Protein AF-A0A0B8P5P2-F1 (afdb_monomer_lite)

Structure (mmCIF, N/CA/C/O backbone):
data_AF-A0A0B8P5P2-F1
#
_entry.id   AF-A0A0B8P5P2-F1
#
loop_
_atom_site.group_PDB
_atom_site.id
_atom_site.type_symbol
_atom_site.label_atom_id
_atom_site.label_alt_id
_atom_site.label_comp_id
_atom_site.label_asym_id
_atom_site.label_entity_id
_atom_site.label_seq_id
_atom_site.pdbx_PDB_ins_code
_atom_site.Cartn_x
_atom_site.Cartn_y
_atom_site.Cartn_z
_atom_site.occupancy
_atom_site.B_iso_or_equiv
_atom_site.auth_seq_id
_atom_site.auth_comp_id
_atom_site.auth_asym_id
_atom_site.auth_atom_id
_atom_site.pdbx_PDB_model_num
ATOM 1 N N . MET A 1 1 ? 12.680 -12.509 -14.363 1.00 80.88 1 MET A N 1
ATOM 2 C CA . MET A 1 1 ? 11.488 -12.909 -15.146 1.00 80.88 1 MET A CA 1
ATOM 3 C C . MET A 1 1 ? 10.800 -11.757 -15.884 1.00 80.88 1 MET A C 1
ATOM 5 O O . MET A 1 1 ? 10.829 -11.770 -17.105 1.00 80.88 1 MET A O 1
ATOM 9 N N . ILE A 1 2 ? 10.179 -10.762 -15.220 1.00 89.50 2 ILE A N 1
ATOM 10 C CA . ILE A 1 2 ? 9.483 -9.662 -15.944 1.00 89.50 2 ILE A CA 1
ATOM 11 C C . ILE A 1 2 ? 10.464 -8.851 -16.796 1.00 89.50 2 ILE A C 1
ATOM 13 O O . ILE A 1 2 ? 10.203 -8.629 -17.974 1.00 89.50 2 ILE A O 1
ATOM 17 N N . ALA A 1 3 ? 11.602 -8.466 -16.208 1.00 89.75 3 ALA A N 1
ATOM 18 C CA . ALA A 1 3 ? 12.642 -7.710 -16.894 1.00 89.75 3 ALA A CA 1
ATOM 19 C C . ALA A 1 3 ? 13.126 -8.418 -18.175 1.00 89.75 3 ALA A C 1
ATOM 21 O O . ALA A 1 3 ? 13.095 -7.843 -19.256 1.00 89.75 3 ALA A O 1
ATOM 22 N N . GLU A 1 4 ? 13.446 -9.709 -18.065 1.00 91.62 4 GLU A N 1
ATOM 23 C CA . GLU A 1 4 ? 13.839 -10.565 -19.195 1.00 91.62 4 GLU A CA 1
ATOM 24 C C . GLU A 1 4 ? 12.731 -10.686 -20.247 1.00 91.62 4 GLU A C 1
ATOM 26 O O . GLU A 1 4 ? 13.005 -10.590 -21.437 1.00 91.62 4 GLU A O 1
ATOM 31 N N . THR A 1 5 ? 11.472 -10.858 -19.826 1.00 93.12 5 THR A N 1
ATOM 32 C CA . THR A 1 5 ? 10.322 -10.986 -20.742 1.00 93.12 5 THR A CA 1
ATOM 33 C C . THR A 1 5 ? 10.150 -9.725 -21.582 1.00 93.12 5 THR A C 1
ATOM 35 O O . THR A 1 5 ? 9.985 -9.777 -22.796 1.00 93.12 5 THR A O 1
ATOM 38 N N . PHE A 1 6 ? 10.193 -8.568 -20.936 1.00 94.19 6 PHE A N 1
ATOM 39 C CA . PHE A 1 6 ? 10.131 -7.275 -21.604 1.00 94.19 6 PHE A CA 1
ATOM 40 C C . PHE A 1 6 ? 11.362 -7.039 -22.488 1.00 94.19 6 PHE A C 1
ATOM 42 O O . PHE A 1 6 ? 11.186 -6.587 -23.613 1.00 94.19 6 PHE A O 1
ATOM 49 N N . GLY A 1 7 ? 12.567 -7.414 -22.046 1.00 92.56 7 GLY A N 1
ATOM 50 C CA . GLY A 1 7 ? 13.777 -7.381 -22.871 1.00 92.56 7 GLY A CA 1
ATOM 51 C C . GLY A 1 7 ? 13.637 -8.199 -24.158 1.00 92.56 7 GLY A C 1
ATOM 52 O O . GLY A 1 7 ? 13.868 -7.684 -25.249 1.00 92.56 7 GLY A O 1
ATOM 53 N N . GLN A 1 8 ? 13.141 -9.437 -24.055 1.00 94.50 8 GLN A N 1
ATOM 54 C CA . GLN A 1 8 ? 12.838 -10.293 -25.209 1.00 94.50 8 GLN A CA 1
ATOM 55 C C . GLN A 1 8 ? 11.806 -9.659 -26.147 1.00 94.50 8 GLN A C 1
ATOM 57 O O . GLN A 1 8 ? 11.991 -9.676 -27.364 1.00 94.50 8 GLN A O 1
ATOM 62 N N . ILE A 1 9 ? 10.735 -9.073 -25.596 1.00 95.19 9 ILE A N 1
ATOM 63 C CA . ILE A 1 9 ? 9.733 -8.364 -26.398 1.00 95.19 9 ILE A CA 1
ATOM 64 C C . ILE A 1 9 ? 10.392 -7.201 -27.139 1.00 95.19 9 ILE A C 1
ATOM 66 O O . ILE A 1 9 ? 10.258 -7.139 -28.356 1.00 95.19 9 ILE A O 1
ATOM 70 N N . ILE A 1 10 ? 11.129 -6.332 -26.441 1.00 93.44 10 ILE A N 1
ATOM 71 C CA . ILE A 1 10 ? 11.794 -5.146 -27.006 1.00 93.44 10 ILE A CA 1
ATOM 72 C C . ILE A 1 10 ? 12.735 -5.539 -28.151 1.00 93.44 10 ILE A C 1
ATOM 74 O O . ILE A 1 10 ? 12.655 -4.954 -29.230 1.00 93.44 10 ILE A O 1
ATOM 78 N N . GLN A 1 11 ? 13.555 -6.572 -27.949 1.00 93.00 11 GLN A N 1
ATOM 79 C CA . GLN A 1 11 ? 14.480 -7.098 -28.958 1.00 93.00 11 GLN A CA 1
ATOM 80 C C . GLN A 1 11 ? 13.769 -7.696 -30.184 1.00 93.00 11 GLN A C 1
ATOM 82 O O . GLN A 1 11 ? 14.335 -7.730 -31.273 1.00 93.00 11 GLN A O 1
ATOM 87 N N . SER A 1 12 ? 12.521 -8.150 -30.030 1.00 95.50 12 SER A N 1
ATOM 88 C CA . SER A 1 12 ? 11.715 -8.698 -31.130 1.00 95.50 12 SER A CA 1
ATOM 89 C C . SER A 1 12 ? 10.932 -7.649 -31.930 1.00 95.50 12 SER A C 1
ATOM 91 O O . SER A 1 12 ? 10.360 -7.986 -32.968 1.00 95.50 12 SER A O 1
ATOM 93 N N . LEU A 1 13 ? 10.870 -6.394 -31.463 1.00 94.31 13 LEU A N 1
ATOM 94 C CA . LEU A 1 13 ? 10.083 -5.349 -32.119 1.00 94.31 13 LEU A CA 1
ATOM 95 C C . LEU A 1 13 ? 10.719 -4.914 -33.441 1.00 94.31 13 LEU A C 1
ATOM 97 O O . LEU A 1 13 ? 11.908 -4.606 -33.506 1.00 94.31 13 LEU A O 1
ATOM 101 N N . SER A 1 14 ? 9.898 -4.779 -34.482 1.00 95.38 14 SER A N 1
ATOM 102 C CA . SER A 1 14 ? 10.310 -4.118 -35.719 1.00 95.38 14 SER A CA 1
ATOM 103 C C . SER A 1 14 ? 10.508 -2.611 -35.508 1.00 95.38 14 SER A C 1
ATOM 105 O O . SER A 1 14 ? 9.917 -2.008 -34.608 1.00 95.38 14 SER A O 1
ATOM 107 N N . ASN A 1 15 ? 11.266 -1.967 -36.400 1.00 94.31 15 ASN A N 1
ATOM 108 C CA . ASN A 1 15 ? 11.430 -0.507 -36.393 1.00 94.31 15 ASN A CA 1
ATOM 109 C C . ASN A 1 15 ? 10.078 0.232 -36.428 1.00 94.31 15 ASN A C 1
ATOM 111 O O . ASN A 1 15 ? 9.904 1.248 -35.759 1.00 94.31 15 ASN A O 1
ATOM 115 N N . GLU A 1 16 ? 9.102 -0.293 -37.175 1.00 93.56 16 GLU A N 1
ATOM 116 C CA . GLU A 1 16 ? 7.753 0.276 -37.245 1.00 93.56 16 GLU A CA 1
ATOM 117 C C . GLU A 1 16 ? 7.024 0.176 -35.897 1.00 93.56 16 GLU A C 1
ATOM 119 O O . GLU A 1 16 ? 6.413 1.149 -35.446 1.00 93.56 16 GLU A O 1
ATOM 124 N N . GLN A 1 17 ? 7.131 -0.968 -35.214 1.00 92.69 17 GLN A N 1
ATOM 125 C CA . GLN A 1 17 ? 6.533 -1.166 -33.893 1.00 92.69 17 GLN A CA 1
ATOM 126 C C . GLN A 1 17 ? 7.176 -0.257 -32.840 1.00 92.69 17 GLN A C 1
ATOM 128 O O . GLN A 1 17 ? 6.460 0.354 -32.047 1.00 92.69 17 GLN A O 1
ATOM 133 N N . GLN A 1 18 ? 8.503 -0.102 -32.857 1.00 92.44 18 GLN A N 1
ATOM 134 C CA . GLN A 1 18 ? 9.212 0.816 -31.958 1.00 92.44 18 GLN A CA 1
ATOM 135 C C . GLN A 1 18 ? 8.763 2.272 -32.174 1.00 92.44 18 GLN A C 1
ATOM 137 O O . GLN A 1 18 ? 8.397 2.962 -31.221 1.00 92.44 18 GLN A O 1
ATOM 142 N N . GLN A 1 19 ? 8.687 2.724 -33.431 1.00 92.00 19 GLN A N 1
ATOM 143 C CA . GLN A 1 19 ? 8.170 4.056 -33.772 1.00 92.00 19 GLN A CA 1
ATOM 144 C C . GLN A 1 19 ? 6.704 4.239 -33.363 1.00 92.00 19 GLN A C 1
ATOM 146 O O . GLN A 1 19 ? 6.286 5.335 -32.987 1.00 92.00 19 GLN A O 1
ATOM 151 N N . GLN A 1 20 ? 5.889 3.186 -33.437 1.00 91.38 20 GLN A N 1
ATOM 152 C CA . GLN A 1 20 ? 4.507 3.237 -32.973 1.00 91.38 20 GLN A CA 1
ATOM 153 C C . GLN A 1 20 ? 4.422 3.402 -31.450 1.00 91.38 20 GLN A C 1
ATOM 155 O O . GLN A 1 20 ? 3.643 4.234 -30.988 1.00 91.38 20 GLN A O 1
ATOM 160 N N . LEU A 1 21 ? 5.224 2.669 -30.673 1.00 92.44 21 LEU A N 1
ATOM 161 C CA . LEU A 1 21 ? 5.277 2.826 -29.215 1.00 92.44 21 LEU A CA 1
ATOM 162 C C . LEU A 1 21 ? 5.721 4.240 -28.815 1.00 92.44 21 LEU A C 1
ATOM 164 O O . LEU A 1 21 ? 5.091 4.850 -27.950 1.00 92.44 21 LEU A O 1
ATOM 168 N N . MET A 1 22 ? 6.726 4.802 -29.495 1.00 91.81 22 MET A N 1
ATOM 169 C CA . MET A 1 22 ? 7.153 6.192 -29.282 1.00 91.81 22 MET A CA 1
ATOM 170 C C . MET A 1 22 ? 6.025 7.193 -29.557 1.00 91.81 22 MET A C 1
ATOM 172 O O . MET A 1 22 ? 5.735 8.033 -28.707 1.00 91.81 22 MET A O 1
ATOM 176 N N . ARG A 1 23 ? 5.300 7.049 -30.677 1.00 91.50 23 ARG A N 1
ATOM 177 C CA . ARG A 1 23 ? 4.132 7.899 -30.984 1.00 91.50 23 ARG A CA 1
ATOM 178 C C . ARG A 1 23 ? 3.033 7.795 -29.926 1.00 91.50 23 ARG A C 1
ATOM 180 O O . ARG A 1 23 ? 2.409 8.799 -29.587 1.00 91.50 23 ARG A O 1
ATOM 187 N N . ILE A 1 24 ? 2.789 6.591 -29.400 1.00 92.00 24 ILE A N 1
ATOM 188 C CA . ILE A 1 24 ? 1.827 6.384 -28.309 1.00 92.00 24 ILE A CA 1
ATOM 189 C C . ILE A 1 24 ? 2.278 7.163 -27.066 1.00 92.00 24 ILE A C 1
ATOM 191 O O . ILE A 1 24 ? 1.480 7.904 -26.489 1.00 92.00 24 ILE A O 1
ATOM 195 N N . ARG A 1 25 ? 3.555 7.041 -26.675 1.00 90.88 25 ARG A N 1
ATOM 196 C CA . ARG A 1 25 ? 4.134 7.780 -25.543 1.00 90.88 25 ARG A CA 1
ATOM 197 C C . ARG A 1 25 ? 3.972 9.291 -25.722 1.00 90.88 25 ARG A C 1
ATOM 199 O O . ARG A 1 25 ? 3.429 9.943 -24.833 1.00 90.88 25 ARG A O 1
ATOM 206 N N . GLU A 1 26 ? 4.413 9.838 -26.850 1.00 91.62 26 GLU A N 1
ATOM 207 C CA . GLU A 1 26 ? 4.368 11.278 -27.142 1.00 91.62 26 GLU A CA 1
ATOM 208 C C . GLU A 1 26 ? 2.940 11.822 -27.083 1.00 91.62 26 GLU A C 1
ATOM 210 O O . GLU A 1 26 ? 2.674 12.797 -26.383 1.00 91.62 26 GLU A O 1
ATOM 215 N N . ALA A 1 27 ? 1.985 11.132 -27.710 1.00 91.38 27 ALA A N 1
ATOM 216 C CA . ALA A 1 27 ? 0.584 11.526 -27.645 1.00 91.38 27 ALA A CA 1
ATOM 217 C C . ALA A 1 27 ? 0.051 11.542 -26.202 1.00 91.38 27 ALA A C 1
ATOM 219 O O . ALA A 1 27 ? -0.716 12.436 -25.842 1.00 91.38 27 ALA A O 1
ATOM 220 N N . HIS A 1 28 ? 0.449 10.594 -25.347 1.00 89.94 28 HIS A N 1
ATOM 221 C CA . HIS A 1 28 ? 0.078 10.621 -23.930 1.00 89.94 28 HIS A CA 1
ATOM 222 C C . HIS A 1 28 ? 0.732 11.778 -23.162 1.00 89.94 28 HIS A C 1
ATOM 224 O O . HIS A 1 28 ? 0.043 12.416 -22.364 1.00 89.94 28 HIS A O 1
ATOM 230 N N . LEU A 1 29 ? 2.008 12.085 -23.419 1.00 87.44 29 LEU A N 1
ATOM 231 C CA . LEU A 1 29 ? 2.705 13.224 -22.806 1.00 87.44 29 LEU A CA 1
ATOM 232 C C . LEU A 1 29 ? 2.089 14.572 -23.215 1.00 87.44 29 LEU A C 1
ATOM 234 O O . LEU A 1 29 ? 2.022 15.489 -22.401 1.00 87.44 29 LEU A O 1
ATOM 238 N N . GLU A 1 30 ? 1.564 14.671 -24.436 1.00 91.88 30 GLU A N 1
ATOM 239 C CA . GLU A 1 30 ? 0.851 15.850 -24.946 1.00 91.88 30 GLU A CA 1
ATOM 240 C C . GLU A 1 30 ? -0.635 15.911 -24.541 1.00 91.88 30 GLU A C 1
ATOM 242 O O . GLU A 1 30 ? -1.358 16.819 -24.955 1.00 91.88 30 GLU A O 1
ATOM 247 N N . GLY A 1 31 ? -1.137 14.934 -23.777 1.00 88.75 31 GLY A N 1
ATOM 248 C CA . GLY A 1 31 ? -2.554 14.855 -23.401 1.00 88.75 31 GLY A CA 1
ATOM 249 C C . GLY A 1 31 ? -3.502 14.462 -24.545 1.00 88.75 31 GLY A C 1
ATOM 250 O O . GLY A 1 31 ? -4.719 14.508 -24.382 1.00 88.75 31 GLY A O 1
ATOM 251 N N . LYS A 1 32 ? -2.968 14.033 -25.692 1.00 89.06 32 LYS A N 1
ATOM 252 C CA . LYS A 1 32 ? -3.713 13.580 -26.880 1.00 89.06 32 LYS A CA 1
ATOM 253 C C . LYS A 1 32 ? -3.901 12.064 -26.945 1.00 89.06 32 LYS A C 1
ATOM 255 O O . LYS A 1 32 ? -4.509 11.569 -27.885 1.00 89.06 32 LYS A O 1
ATOM 260 N N . GLY A 1 33 ? -3.430 11.307 -25.955 1.00 82.62 33 GLY A N 1
ATOM 261 C CA . GLY A 1 33 ? -3.473 9.840 -25.978 1.00 82.62 33 GLY A CA 1
ATOM 262 C C . GLY A 1 33 ? -4.874 9.235 -26.158 1.00 82.62 33 GLY A C 1
ATOM 263 O O . GLY A 1 33 ? -5.010 8.170 -26.744 1.00 82.62 33 GLY A O 1
ATOM 264 N N . GLN A 1 34 ? -5.936 9.933 -25.737 1.00 80.38 34 GLN A N 1
ATOM 265 C CA . GLN A 1 34 ? -7.326 9.497 -25.961 1.00 80.38 34 GLN A CA 1
ATOM 266 C C . GLN A 1 34 ? -7.760 9.536 -27.437 1.00 80.38 34 GLN A C 1
ATOM 268 O O . GLN A 1 34 ? -8.769 8.936 -27.793 1.00 80.38 34 GLN A O 1
ATOM 273 N N . GLN A 1 35 ? -7.017 10.248 -28.287 1.00 82.38 35 GLN A N 1
ATOM 274 C CA . GLN A 1 35 ? -7.271 10.378 -29.723 1.00 82.38 35 GLN A CA 1
ATOM 275 C C . GLN A 1 35 ? -6.589 9.264 -30.532 1.00 82.38 35 GLN A C 1
ATOM 277 O O . G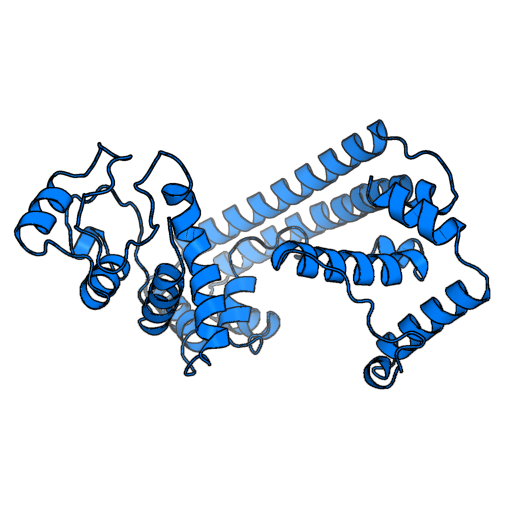LN A 1 35 ? -6.801 9.165 -31.740 1.00 82.38 35 GLN A O 1
ATOM 282 N N . LEU A 1 36 ? -5.766 8.429 -29.886 1.00 82.50 36 LEU A N 1
ATOM 283 C CA . LEU A 1 36 ? -5.102 7.306 -30.535 1.00 82.50 36 LEU A CA 1
ATOM 284 C C . LEU A 1 36 ? -6.127 6.229 -30.901 1.00 82.50 36 LEU A C 1
ATOM 286 O O . LEU A 1 36 ? -6.855 5.719 -30.047 1.00 82.50 36 LEU A O 1
ATOM 290 N N . SER A 1 37 ? -6.153 5.843 -32.175 1.00 73.88 37 SER A N 1
ATOM 291 C CA . SER A 1 37 ? -6.909 4.682 -32.631 1.00 73.88 37 SER A CA 1
ATOM 292 C C . SER A 1 37 ? -6.125 3.392 -32.374 1.00 73.88 37 SER A C 1
ATOM 294 O O . SER A 1 37 ? -4.904 3.324 -32.531 1.00 73.88 37 SER A O 1
ATOM 296 N N . LEU A 1 38 ? -6.835 2.334 -31.975 1.00 70.94 38 LEU A N 1
ATOM 297 C CA . LEU A 1 38 ? -6.241 1.006 -31.832 1.00 70.94 38 LEU A CA 1
ATOM 298 C C . LEU A 1 38 ? -5.962 0.431 -33.223 1.00 70.94 38 LEU A C 1
ATOM 300 O O . LEU A 1 38 ? -6.899 0.067 -33.928 1.00 70.94 38 LEU A O 1
ATOM 304 N N . VAL A 1 39 ? -4.685 0.296 -33.588 1.00 67.56 39 VAL A N 1
ATOM 305 C CA . VAL A 1 39 ? -4.267 -0.212 -34.910 1.00 67.56 39 VAL A CA 1
ATOM 306 C C . VAL A 1 39 ? -4.830 -1.610 -35.202 1.00 67.56 39 VAL A C 1
ATOM 308 O O . VAL A 1 39 ? -5.262 -1.866 -36.319 1.00 67.56 39 VAL A O 1
ATOM 311 N N . ASN A 1 40 ? -4.916 -2.481 -34.188 1.00 68.62 40 ASN A N 1
ATOM 312 C CA . ASN A 1 40 ? -5.404 -3.864 -34.318 1.00 68.62 40 ASN A CA 1
ATOM 313 C C . ASN A 1 40 ? -6.625 -4.175 -33.424 1.00 68.62 40 ASN A C 1
ATOM 315 O O . ASN A 1 40 ? -6.918 -5.338 -33.142 1.00 68.62 40 ASN A O 1
ATOM 319 N N . GLY A 1 41 ? -7.333 -3.149 -32.939 1.00 73.12 41 GLY A N 1
ATOM 320 C CA . GLY A 1 41 ? -8.380 -3.322 -31.926 1.00 73.12 41 GLY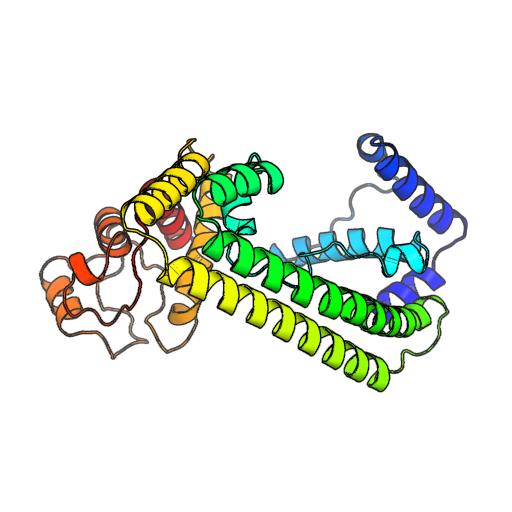 A CA 1
ATOM 321 C C . GLY A 1 41 ? -7.843 -3.845 -30.584 1.00 73.12 41 GLY A C 1
ATOM 322 O O . GLY A 1 41 ? -6.643 -3.806 -30.319 1.00 73.12 41 GLY A O 1
ATOM 323 N N . ASN A 1 42 ? -8.744 -4.305 -29.708 1.00 70.88 42 ASN A N 1
ATOM 324 C CA . ASN A 1 42 ? -8.383 -4.839 -28.392 1.00 70.88 42 ASN A CA 1
ATOM 325 C C . ASN A 1 42 ? -8.366 -6.381 -28.452 1.00 70.88 42 ASN A C 1
ATOM 327 O O . ASN A 1 42 ? -9.423 -6.976 -28.703 1.00 70.88 42 ASN A O 1
ATOM 331 N N . PRO A 1 43 ? -7.215 -7.053 -28.265 1.00 76.56 43 PRO A N 1
ATOM 332 C CA . PRO A 1 43 ? -7.139 -8.505 -28.382 1.00 76.56 43 PRO A CA 1
ATOM 333 C C . PRO A 1 43 ? -8.040 -9.184 -27.341 1.00 76.56 43 PRO A C 1
ATOM 335 O O . PRO A 1 43 ? -8.055 -8.828 -26.160 1.00 76.56 43 PRO A O 1
ATOM 338 N N . LYS A 1 44 ? -8.810 -10.192 -27.770 1.00 80.25 44 LYS A N 1
ATOM 339 C CA . LYS A 1 44 ? -9.675 -10.971 -26.872 1.00 80.25 44 LYS A CA 1
ATOM 340 C C . LYS A 1 44 ? -8.837 -11.978 -26.087 1.00 80.25 44 LYS A C 1
ATOM 342 O O . LYS A 1 44 ? -8.657 -13.110 -26.523 1.00 80.25 44 LYS A O 1
ATOM 347 N N . ILE A 1 45 ? -8.357 -11.574 -24.914 1.00 85.94 45 ILE A N 1
ATOM 348 C CA . ILE A 1 45 ? -7.590 -12.442 -24.011 1.00 85.94 45 ILE A CA 1
ATOM 349 C C . ILE A 1 45 ? -8.504 -12.933 -22.878 1.00 85.94 45 ILE A C 1
ATOM 351 O O . ILE A 1 45 ? -9.115 -12.142 -22.148 1.00 85.94 45 ILE A O 1
ATOM 355 N N . LYS A 1 46 ? -8.630 -14.259 -22.737 1.00 91.12 46 LYS A N 1
ATOM 356 C CA . LYS A 1 46 ? -9.415 -14.889 -21.668 1.00 91.12 46 LYS A CA 1
ATOM 357 C C . LYS A 1 46 ? -8.563 -14.979 -20.400 1.00 91.12 46 LYS A C 1
ATOM 359 O O . LYS A 1 46 ? -7.664 -15.802 -20.321 1.00 91.12 46 LYS A O 1
ATOM 364 N N . LEU A 1 47 ? -8.874 -14.132 -19.423 1.00 90.69 47 LEU A N 1
ATOM 365 C CA . LEU A 1 47 ? -8.174 -14.019 -18.140 1.00 90.69 47 LEU A CA 1
ATOM 366 C C . LEU A 1 47 ? -9.165 -13.782 -16.995 1.00 90.69 47 LEU A C 1
ATOM 368 O O . LEU A 1 47 ? -10.260 -13.246 -17.226 1.00 90.69 47 LEU A O 1
ATOM 372 N N . GLY A 1 48 ? -8.761 -14.141 -15.773 1.00 89.88 48 GLY A N 1
ATOM 373 C CA . GLY A 1 48 ? -9.468 -13.770 -14.550 1.00 89.88 48 GLY A CA 1
ATOM 374 C C . GLY A 1 48 ? -9.497 -12.251 -14.345 1.00 89.88 48 GLY A C 1
ATOM 375 O O . GLY A 1 48 ? -8.759 -11.500 -14.983 1.00 89.88 48 GLY A O 1
ATOM 376 N N . LYS A 1 49 ? -10.377 -11.760 -13.462 1.00 80.69 49 LYS A N 1
ATOM 377 C CA . LYS A 1 49 ? -10.526 -10.311 -13.214 1.00 80.69 49 LYS A CA 1
ATOM 378 C C . LYS A 1 49 ? -9.221 -9.672 -12.727 1.00 80.69 49 LYS A C 1
ATOM 380 O O . LYS A 1 49 ? -8.904 -8.569 -13.162 1.00 80.69 49 LYS A O 1
ATOM 385 N N . GLU A 1 50 ? -8.499 -10.337 -11.829 1.00 81.44 50 GLU A N 1
ATOM 386 C CA . GLU A 1 50 ? -7.253 -9.802 -11.266 1.00 81.44 50 GLU A CA 1
ATOM 387 C C . GLU A 1 50 ? -6.092 -9.916 -12.265 1.00 81.44 50 GLU A C 1
ATOM 389 O O . GLU A 1 50 ? -5.405 -8.924 -12.490 1.00 81.44 50 GLU A O 1
ATOM 394 N N . ASP A 1 51 ? -5.973 -11.033 -12.989 1.00 89.81 51 ASP A N 1
ATOM 395 C CA . ASP A 1 51 ? -4.970 -11.191 -14.054 1.00 89.81 51 ASP A CA 1
ATOM 396 C C . ASP A 1 51 ? -5.116 -10.127 -15.149 1.00 89.81 51 ASP A C 1
ATOM 398 O O . ASP A 1 51 ? -4.128 -9.610 -15.662 1.00 89.81 51 ASP A O 1
ATOM 402 N N . LYS A 1 52 ? -6.355 -9.744 -15.494 1.00 88.19 52 LYS A N 1
ATOM 403 C CA . LYS A 1 52 ? -6.600 -8.642 -16.437 1.00 88.19 52 LYS A CA 1
ATOM 404 C C . LYS A 1 52 ? -6.044 -7.315 -15.933 1.00 88.19 52 LYS A C 1
ATOM 406 O O . LYS A 1 52 ? -5.519 -6.551 -16.734 1.00 88.19 52 LYS A O 1
ATOM 411 N N . LYS A 1 53 ? -6.171 -7.018 -14.637 1.00 85.44 53 LYS A N 1
ATOM 412 C CA . LYS A 1 53 ? -5.616 -5.781 -14.069 1.00 85.44 53 LYS A CA 1
ATOM 413 C C . LYS A 1 53 ? -4.096 -5.801 -14.103 1.00 85.44 53 LYS A C 1
ATOM 415 O O . LYS A 1 53 ? -3.499 -4.788 -14.456 1.00 85.44 53 LYS A O 1
ATOM 420 N N . GLU A 1 54 ? -3.491 -6.941 -13.781 1.00 91.50 54 GLU A N 1
ATOM 421 C CA . GLU A 1 54 ? -2.038 -7.061 -13.842 1.00 91.50 54 GLU A CA 1
ATOM 422 C C . GLU A 1 54 ? -1.530 -6.977 -15.283 1.00 91.50 54 GLU A C 1
ATOM 424 O O . GLU A 1 54 ? -0.559 -6.278 -15.542 1.00 91.50 54 GLU A O 1
ATOM 429 N N . LEU A 1 55 ? -2.243 -7.553 -16.254 1.00 91.50 55 LEU A N 1
ATOM 430 C CA . LEU A 1 55 ? -1.919 -7.372 -17.668 1.00 91.50 55 LEU A CA 1
ATOM 431 C C . LEU A 1 55 ? -1.967 -5.894 -18.090 1.00 91.50 55 LEU A C 1
ATOM 433 O O . LEU A 1 55 ? -1.069 -5.440 -18.795 1.00 91.50 55 LEU A O 1
ATOM 437 N N . VAL A 1 56 ? -2.977 -5.130 -17.652 1.00 89.81 56 VAL A N 1
ATOM 438 C CA . VAL A 1 56 ? -3.038 -3.679 -17.915 1.00 89.81 56 VAL A CA 1
ATOM 439 C C . VAL A 1 56 ? -1.822 -2.965 -17.319 1.00 89.81 56 VAL A C 1
ATOM 441 O O . VAL A 1 56 ? -1.220 -2.122 -17.982 1.00 89.81 56 VAL A O 1
ATOM 444 N N . ASN A 1 57 ? -1.437 -3.319 -16.092 1.00 91.50 57 ASN A N 1
ATOM 445 C CA . ASN A 1 57 ? -0.269 -2.755 -15.420 1.00 91.50 57 ASN A CA 1
ATOM 446 C C . ASN A 1 57 ? 1.029 -3.071 -16.180 1.00 91.50 57 ASN A C 1
ATOM 448 O O . ASN A 1 57 ? 1.802 -2.168 -16.499 1.00 91.50 57 ASN A O 1
ATOM 452 N N . LEU A 1 58 ? 1.237 -4.338 -16.542 1.00 94.06 58 LEU A N 1
ATOM 453 C CA . LEU A 1 58 ? 2.403 -4.783 -17.299 1.00 94.06 58 LEU A CA 1
ATOM 454 C C . LEU A 1 58 ? 2.478 -4.118 -18.676 1.00 94.06 58 LEU A C 1
ATOM 456 O O . LEU A 1 58 ? 3.543 -3.639 -19.046 1.00 94.06 58 LEU A O 1
ATOM 460 N N . ALA A 1 59 ? 1.368 -4.012 -19.410 1.00 91.81 59 ALA A N 1
ATOM 461 C CA . ALA A 1 59 ? 1.347 -3.342 -20.710 1.00 91.81 59 ALA A CA 1
ATOM 462 C C . ALA A 1 59 ? 1.714 -1.850 -20.599 1.00 91.81 59 ALA A C 1
ATOM 464 O O . ALA A 1 59 ? 2.510 -1.345 -21.391 1.00 91.81 59 ALA A O 1
ATOM 465 N N . ALA A 1 60 ? 1.190 -1.153 -19.584 1.00 91.12 60 ALA A N 1
ATOM 466 C CA . ALA A 1 60 ? 1.535 0.244 -19.324 1.00 91.12 60 ALA A CA 1
ATOM 467 C C . ALA A 1 60 ? 3.015 0.417 -18.931 1.00 91.12 60 ALA A C 1
ATOM 469 O O . ALA A 1 60 ? 3.672 1.361 -19.374 1.00 91.12 60 ALA A O 1
ATOM 470 N N . 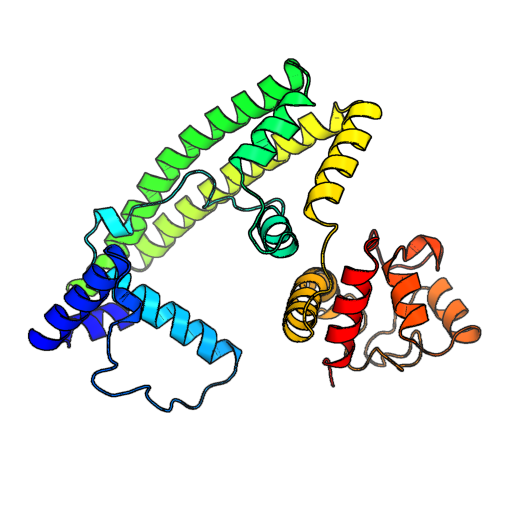ARG A 1 61 ? 3.561 -0.504 -18.125 1.00 91.75 61 ARG A N 1
ATOM 471 C CA . ARG A 1 61 ? 4.983 -0.513 -17.745 1.00 91.75 61 ARG A CA 1
ATOM 472 C C . ARG A 1 61 ? 5.893 -0.818 -18.929 1.00 91.75 61 ARG A C 1
ATOM 474 O O . ARG A 1 61 ? 6.905 -0.143 -19.075 1.00 91.75 61 ARG A O 1
ATOM 481 N N . LEU A 1 62 ? 5.519 -1.770 -19.784 1.00 93.12 62 LEU A N 1
ATOM 482 C CA . LEU A 1 62 ? 6.262 -2.103 -20.997 1.00 93.12 62 LEU A CA 1
ATOM 483 C C . LEU A 1 62 ? 6.379 -0.887 -21.915 1.00 93.12 62 LEU A C 1
ATOM 485 O O . LEU A 1 62 ? 7.476 -0.601 -22.383 1.00 93.12 62 LEU A O 1
ATOM 489 N N . LEU A 1 63 ? 5.288 -0.139 -22.134 1.00 91.81 63 LEU A N 1
ATOM 490 C CA . LEU A 1 63 ? 5.341 1.106 -22.904 1.00 91.81 63 LEU A CA 1
ATOM 491 C C . LEU A 1 63 ? 6.366 2.071 -22.298 1.00 91.81 63 LEU A C 1
ATOM 493 O O . LEU A 1 63 ? 7.271 2.507 -22.999 1.00 91.81 63 LEU A O 1
ATOM 497 N N . SER A 1 64 ? 6.255 2.375 -21.002 1.00 87.88 64 SER A N 1
ATOM 498 C CA . SER A 1 64 ? 7.166 3.309 -20.329 1.00 87.88 64 SER A CA 1
ATOM 499 C C . SER A 1 64 ? 8.627 2.870 -20.403 1.00 87.88 64 SER A C 1
ATOM 501 O O . SER A 1 64 ? 9.482 3.711 -20.666 1.00 87.88 64 SER A O 1
ATOM 503 N N . TRP A 1 65 ? 8.899 1.577 -20.203 1.00 88.62 65 TRP A N 1
ATOM 504 C CA . TRP A 1 65 ? 10.257 1.041 -20.138 1.00 88.62 65 TRP A CA 1
ATOM 505 C C . TRP A 1 65 ? 10.917 0.902 -21.513 1.00 88.62 65 TRP A C 1
ATOM 507 O O . TRP A 1 65 ? 12.099 1.190 -21.649 1.00 88.62 65 TRP A O 1
ATOM 517 N N . SER A 1 66 ? 10.147 0.527 -22.541 1.00 90.25 66 SER A N 1
ATOM 518 C CA . SER A 1 66 ? 10.633 0.383 -23.926 1.00 90.25 66 SER A CA 1
ATOM 519 C C . SER A 1 66 ? 10.826 1.707 -24.670 1.00 90.25 66 SER A C 1
ATOM 521 O O . SER A 1 66 ? 11.455 1.727 -25.723 1.00 90.25 66 SER A O 1
ATOM 523 N N . THR A 1 67 ? 10.259 2.804 -24.161 1.00 89.38 67 THR A N 1
ATOM 524 C CA . THR A 1 67 ? 10.274 4.128 -24.815 1.00 89.38 67 THR A CA 1
ATOM 525 C C . THR A 1 67 ? 10.940 5.217 -23.970 1.00 89.38 67 THR A C 1
ATOM 527 O O . THR A 1 67 ? 10.918 6.391 -24.342 1.00 89.38 67 THR A O 1
ATOM 530 N N . GLY A 1 68 ? 11.448 4.860 -22.790 1.00 81.62 68 GLY A N 1
ATOM 531 C CA . GLY A 1 68 ? 12.145 5.759 -21.873 1.00 81.62 68 GLY A CA 1
ATOM 532 C C . GLY A 1 68 ? 13.662 5.626 -21.982 1.00 81.62 68 GLY A C 1
ATOM 533 O O . GLY A 1 68 ? 14.170 4.693 -22.597 1.00 81.62 68 GLY A O 1
ATOM 534 N N . ASP A 1 69 ? 14.374 6.556 -21.354 1.00 81.25 69 ASP A N 1
ATOM 535 C CA . ASP A 1 69 ? 15.805 6.437 -21.090 1.00 81.25 69 ASP A CA 1
ATOM 536 C C . ASP A 1 69 ? 16.058 6.005 -19.633 1.00 81.25 69 ASP A C 1
ATOM 538 O O . ASP A 1 69 ? 15.138 5.879 -18.818 1.00 81.25 69 ASP A O 1
ATOM 542 N N . GLU A 1 70 ? 17.328 5.768 -19.309 1.00 76.88 70 GLU A N 1
ATOM 543 C CA . GLU A 1 70 ? 17.780 5.360 -17.973 1.00 76.88 70 GLU A CA 1
ATOM 544 C C . GLU A 1 70 ? 17.327 6.365 -16.898 1.00 76.88 70 GLU A C 1
ATOM 546 O O . GLU A 1 70 ? 16.777 5.981 -15.868 1.00 76.88 70 GLU A O 1
ATOM 551 N N . ALA A 1 71 ? 17.448 7.667 -17.181 1.00 77.12 71 ALA A N 1
ATOM 552 C CA . ALA A 1 71 ? 17.060 8.730 -16.256 1.00 77.12 71 ALA A CA 1
ATOM 553 C C . ALA A 1 71 ? 15.552 8.720 -15.949 1.00 77.12 71 ALA A C 1
ATOM 555 O O . ALA A 1 71 ? 15.138 8.976 -14.815 1.00 77.12 71 ALA A O 1
ATOM 556 N N . PHE A 1 72 ? 14.717 8.402 -16.938 1.00 79.00 72 PHE A N 1
ATOM 557 C CA . PHE A 1 72 ? 13.278 8.263 -16.753 1.00 79.00 72 PHE A CA 1
ATOM 558 C C . PHE A 1 72 ? 12.924 7.055 -15.879 1.00 79.00 72 PHE A C 1
ATOM 560 O O . PHE A 1 72 ? 12.004 7.136 -15.063 1.00 79.00 72 PHE A O 1
ATOM 567 N N . ASN A 1 73 ? 13.657 5.950 -16.024 1.00 77.00 73 ASN A N 1
ATOM 568 C CA . ASN A 1 73 ? 13.462 4.742 -15.221 1.00 77.00 73 ASN A CA 1
ATOM 569 C C . ASN A 1 73 ? 13.930 4.933 -13.768 1.00 77.00 73 ASN A C 1
ATOM 571 O O . ASN A 1 73 ? 13.319 4.385 -12.840 1.00 77.00 73 ASN A O 1
ATOM 575 N N . ASP A 1 74 ? 14.958 5.758 -13.564 1.00 81.56 74 ASP A N 1
ATOM 576 C CA . ASP A 1 74 ? 15.535 6.096 -12.259 1.00 81.56 74 ASP A CA 1
ATOM 577 C C . ASP A 1 74 ? 14.700 7.106 -11.461 1.00 81.56 74 ASP A C 1
ATOM 579 O O . ASP A 1 74 ? 14.799 7.156 -10.232 1.00 81.56 74 ASP A O 1
ATOM 583 N N . PHE A 1 75 ? 13.840 7.875 -12.134 1.00 83.94 75 PHE A N 1
ATOM 584 C CA . PHE A 1 75 ? 13.029 8.906 -11.500 1.00 83.94 75 PHE A CA 1
ATOM 585 C C . PHE A 1 75 ? 12.097 8.344 -10.417 1.00 83.94 75 PHE A C 1
ATOM 587 O O . PHE A 1 75 ? 11.273 7.459 -10.659 1.00 83.94 75 PHE A O 1
ATOM 594 N N . GLU A 1 76 ? 12.152 8.945 -9.229 1.00 89.19 76 GLU A N 1
ATOM 595 C CA . GLU A 1 76 ? 11.202 8.694 -8.151 1.00 89.19 76 GLU A CA 1
ATOM 596 C C . GLU A 1 76 ? 10.868 9.989 -7.397 1.00 89.19 76 GLU A C 1
ATOM 598 O O . GLU A 1 76 ? 11.635 10.952 -7.394 1.00 89.19 76 GLU A O 1
ATOM 603 N N . VAL A 1 77 ? 9.694 10.032 -6.760 1.00 87.38 77 VAL A N 1
ATOM 604 C CA . VAL A 1 77 ? 9.216 11.217 -6.029 1.00 87.38 77 VAL A CA 1
ATOM 605 C C . VAL A 1 77 ? 9.357 11.024 -4.523 1.00 87.38 77 VAL A C 1
ATOM 607 O O . VAL A 1 77 ? 8.976 9.986 -3.981 1.00 87.38 77 VAL A O 1
ATOM 610 N N . VAL A 1 78 ? 9.803 12.076 -3.831 1.00 85.50 78 VAL A N 1
ATOM 611 C CA . VAL A 1 78 ? 9.865 12.127 -2.364 1.00 85.50 78 VAL A CA 1
ATOM 612 C C . VAL A 1 78 ? 8.545 11.657 -1.740 1.00 85.50 78 VAL A C 1
ATOM 614 O O . VAL A 1 78 ? 7.451 12.095 -2.115 1.00 85.50 78 VAL A O 1
ATOM 617 N N . GLY A 1 79 ? 8.656 10.750 -0.769 1.00 78.31 79 GLY A N 1
ATOM 618 C CA . GLY A 1 79 ? 7.523 10.209 -0.022 1.00 78.31 79 GLY A CA 1
ATOM 619 C C . GLY A 1 79 ? 6.684 9.166 -0.768 1.00 78.31 79 GLY A C 1
ATOM 620 O O . GLY A 1 79 ? 5.657 8.752 -0.232 1.00 78.31 79 GLY A O 1
ATOM 621 N N . LYS A 1 80 ? 7.063 8.736 -1.983 1.00 82.38 80 LYS A N 1
ATOM 622 C CA . LYS A 1 80 ? 6.477 7.545 -2.627 1.00 82.38 80 LYS A CA 1
ATOM 623 C C . LYS A 1 80 ? 6.991 6.211 -2.063 1.00 82.38 80 LYS A C 1
ATOM 625 O O . LYS A 1 80 ? 6.129 5.380 -1.780 1.00 82.38 80 LYS A O 1
ATOM 630 N N . PRO A 1 81 ? 8.307 6.007 -1.852 1.00 80.12 81 PRO A N 1
ATOM 631 C CA . PRO A 1 81 ? 8.828 4.734 -1.337 1.00 80.12 81 PRO A CA 1
ATOM 632 C C . PRO A 1 81 ? 8.277 4.367 0.048 1.00 80.12 81 PRO A C 1
ATOM 634 O O . PRO A 1 81 ? 8.061 3.204 0.352 1.00 80.12 81 PRO A O 1
ATOM 637 N N . SER A 1 82 ? 7.940 5.374 0.862 1.00 77.50 82 SER A N 1
ATOM 638 C CA . SER A 1 82 ? 7.367 5.195 2.202 1.00 77.50 82 SER A CA 1
ATOM 639 C C . SER A 1 82 ? 5.912 5.667 2.287 1.00 77.50 82 SER A C 1
ATOM 641 O O . SER A 1 82 ? 5.538 6.400 3.202 1.00 77.50 82 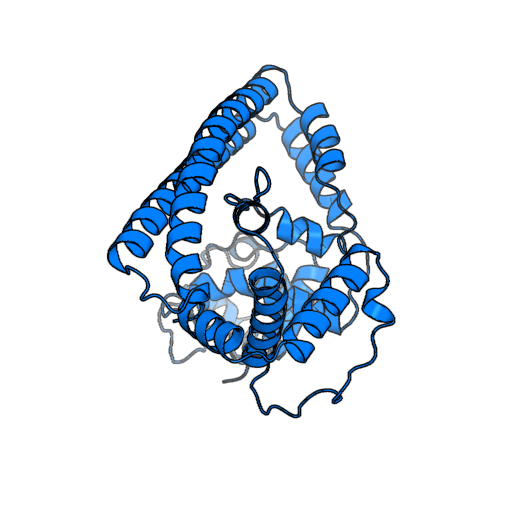SER A O 1
ATOM 643 N N . GLN A 1 83 ? 5.050 5.277 1.337 1.00 75.19 83 GLN A N 1
ATOM 644 C CA . GLN A 1 83 ? 3.600 5.552 1.408 1.00 75.19 83 GLN A CA 1
ATOM 645 C C . GLN A 1 83 ? 2.873 4.676 2.430 1.00 75.19 83 GLN A C 1
ATOM 647 O O . GLN A 1 83 ? 1.870 4.019 2.148 1.00 75.19 83 GLN A O 1
ATOM 652 N N . HIS A 1 84 ? 3.347 4.727 3.660 1.00 75.00 84 HIS A N 1
ATOM 653 C CA . HIS A 1 84 ? 2.685 4.147 4.807 1.00 75.00 84 HIS A CA 1
ATOM 654 C C . HIS A 1 84 ? 1.776 5.230 5.430 1.00 75.00 84 HIS A C 1
ATOM 656 O O . HIS A 1 84 ? 1.763 6.382 4.991 1.00 75.00 84 HIS A O 1
ATOM 662 N N . PHE A 1 85 ? 0.920 4.885 6.392 1.00 83.75 85 PHE A N 1
ATOM 663 C CA . PHE A 1 85 ? 0.067 5.855 7.119 1.00 83.75 85 PHE A CA 1
ATOM 664 C C . PHE A 1 85 ? -1.189 6.392 6.389 1.00 83.75 85 PHE A C 1
ATOM 666 O O . PHE A 1 85 ? -1.759 7.413 6.768 1.00 83.75 85 PHE A O 1
ATOM 673 N N . GLY A 1 86 ? -1.707 5.669 5.389 1.00 77.25 86 GLY A N 1
ATOM 674 C CA . GLY A 1 86 ? -3.135 5.736 5.022 1.00 77.25 86 GLY A CA 1
ATOM 675 C C . GLY A 1 86 ? -3.610 6.958 4.222 1.00 77.25 86 GLY A C 1
ATOM 676 O O . GLY A 1 86 ? -4.811 7.082 3.971 1.00 77.25 86 GLY A O 1
ATOM 677 N N . PHE A 1 87 ? -2.711 7.837 3.759 1.00 83.25 87 PHE A N 1
ATOM 678 C CA . PHE A 1 87 ? -3.098 8.977 2.912 1.00 83.25 87 PHE A CA 1
ATOM 679 C C . PHE A 1 87 ? -3.723 8.538 1.578 1.00 83.25 87 PHE A C 1
ATOM 681 O O . PHE A 1 87 ? -4.631 9.195 1.077 1.00 83.25 87 PHE A O 1
ATOM 688 N N . VAL A 1 88 ? -3.277 7.413 1.006 1.00 77.25 88 VAL A N 1
ATOM 689 C CA . VAL A 1 88 ? -3.877 6.849 -0.218 1.00 77.25 88 VAL A CA 1
ATOM 690 C C . VAL A 1 88 ? -5.352 6.525 0.016 1.00 77.25 88 VAL A C 1
ATOM 692 O O . VAL A 1 88 ? -6.204 6.953 -0.758 1.00 77.25 88 VAL A O 1
ATOM 695 N N . SER A 1 89 ? -5.674 5.867 1.130 1.00 74.06 89 SER A N 1
ATOM 696 C CA . SER A 1 89 ? -7.054 5.559 1.512 1.00 74.06 89 SER A CA 1
ATOM 697 C C . SER A 1 89 ? -7.892 6.817 1.744 1.00 74.06 89 SER A C 1
ATOM 699 O O . SER A 1 89 ? -9.061 6.844 1.368 1.00 74.06 89 SER A O 1
ATOM 701 N N . LEU A 1 90 ? -7.305 7.870 2.325 1.00 76.81 90 LEU A N 1
ATOM 702 C CA . LEU A 1 90 ? -7.964 9.171 2.495 1.00 76.81 90 LEU A CA 1
ATOM 703 C C . LEU A 1 90 ? -8.227 9.861 1.145 1.00 76.81 90 LEU A C 1
ATOM 705 O O . LEU A 1 90 ? -9.276 10.470 0.931 1.00 76.81 90 LEU A O 1
ATOM 709 N N . ARG A 1 91 ? -7.295 9.732 0.198 1.00 76.81 91 ARG A N 1
ATOM 710 C CA . ARG A 1 91 ? -7.456 10.249 -1.161 1.00 76.81 91 ARG A CA 1
ATOM 711 C C . ARG A 1 91 ? -8.536 9.517 -1.937 1.00 76.81 91 ARG A C 1
ATOM 713 O O . ARG A 1 91 ? -9.320 10.165 -2.614 1.00 76.81 91 ARG A O 1
ATOM 720 N N . LEU A 1 92 ? -8.623 8.201 -1.793 1.00 71.50 92 LEU A N 1
ATOM 721 C CA . LEU A 1 92 ? -9.707 7.417 -2.379 1.00 71.50 92 LEU A CA 1
ATOM 722 C C . LEU A 1 92 ? -11.064 7.791 -1.769 1.00 71.50 92 LEU A C 1
ATOM 724 O O . LEU A 1 92 ? -12.017 8.010 -2.509 1.00 71.50 92 LEU A O 1
ATOM 728 N N . ALA A 1 93 ? -11.134 7.940 -0.441 1.00 67.75 93 ALA A N 1
ATOM 729 C CA . ALA A 1 93 ? -12.365 8.316 0.261 1.00 67.75 93 ALA A CA 1
ATOM 730 C C . ALA A 1 93 ? -12.891 9.710 -0.129 1.00 67.75 93 ALA A C 1
ATOM 732 O O . ALA A 1 93 ? -14.092 9.931 -0.112 1.00 67.75 93 ALA A O 1
ATOM 733 N N . SER A 1 94 ? -12.006 10.626 -0.524 1.00 67.56 94 SER A N 1
ATOM 734 C CA . SER A 1 94 ? -12.359 11.974 -0.997 1.00 67.56 94 SER A CA 1
ATOM 735 C C . SER A 1 94 ? -12.567 12.059 -2.515 1.00 67.56 94 SER A C 1
ATOM 737 O O . SER A 1 94 ? -12.451 13.141 -3.090 1.00 67.56 94 SER A O 1
ATOM 739 N N . ASN A 1 95 ? -12.778 10.924 -3.193 1.00 69.62 95 ASN A N 1
ATOM 740 C CA . ASN A 1 95 ? -12.862 10.838 -4.654 1.00 69.62 95 ASN A CA 1
ATOM 741 C C . ASN A 1 95 ? -11.695 11.558 -5.367 1.00 69.62 95 ASN A C 1
ATOM 743 O O . ASN A 1 95 ? -11.864 12.290 -6.337 1.00 69.62 95 ASN A O 1
ATOM 747 N N . HIS A 1 96 ? -10.481 11.381 -4.843 1.00 72.06 96 HIS A N 1
ATOM 748 C CA . HIS A 1 96 ? -9.238 12.010 -5.299 1.00 72.06 96 HIS A CA 1
ATOM 749 C C . HIS A 1 96 ? -9.150 13.538 -5.146 1.00 72.06 96 HIS A C 1
ATOM 751 O O . HIS A 1 96 ? -8.129 14.110 -5.541 1.00 72.06 96 HIS A O 1
ATOM 757 N N . GLY A 1 97 ? -10.145 14.189 -4.532 1.00 73.06 97 GLY A N 1
ATOM 758 C CA . GLY A 1 97 ? -10.203 15.642 -4.353 1.00 73.06 97 GLY A CA 1
ATOM 759 C C . GLY A 1 97 ? -9.203 16.196 -3.335 1.00 73.06 97 GLY A C 1
ATOM 760 O O . GLY A 1 97 ? -8.788 17.352 -3.443 1.00 73.06 97 GLY A O 1
ATOM 761 N N . ILE A 1 98 ? -8.756 15.382 -2.372 1.00 81.81 98 ILE A N 1
ATOM 762 C CA . ILE A 1 98 ? -7.798 15.834 -1.357 1.00 81.81 98 ILE A CA 1
ATOM 763 C C . ILE A 1 98 ? -6.390 16.038 -1.937 1.00 81.81 98 ILE A C 1
ATOM 765 O O . ILE A 1 98 ? -5.821 15.179 -2.621 1.00 81.81 98 ILE A O 1
ATOM 769 N N . LYS A 1 99 ? -5.781 17.181 -1.605 1.00 86.25 99 LYS A N 1
ATOM 770 C CA . LYS A 1 99 ? -4.416 17.540 -2.014 1.00 86.25 99 LYS A CA 1
ATOM 771 C C . LYS A 1 99 ? -3.475 17.507 -0.814 1.00 86.25 99 LYS A C 1
ATOM 773 O O . LYS A 1 99 ? -3.739 18.161 0.192 1.00 86.25 99 LYS A O 1
ATOM 778 N N . ARG A 1 100 ? -2.326 16.825 -0.946 1.00 87.69 100 ARG A N 1
ATOM 779 C CA . ARG A 1 100 ? -1.293 16.737 0.114 1.00 87.69 100 ARG A CA 1
ATOM 780 C C . ARG A 1 100 ? -0.890 18.114 0.651 1.00 87.69 100 ARG A C 1
ATOM 782 O O . ARG A 1 100 ? -0.838 18.302 1.858 1.00 87.69 100 ARG A O 1
ATOM 789 N N . GLY A 1 101 ? -0.670 19.085 -0.240 1.00 88.94 101 GLY A N 1
ATOM 790 C CA . GLY A 1 101 ? -0.278 20.443 0.150 1.00 88.94 101 GLY A CA 1
ATOM 791 C C . GLY A 1 101 ? -1.349 21.202 0.938 1.00 88.94 101 GLY A C 1
ATOM 792 O O . GLY A 1 101 ? -1.008 21.998 1.804 1.00 88.94 101 GLY A O 1
ATOM 793 N N . GLN A 1 102 ? -2.636 20.945 0.683 1.00 90.19 102 GLN A N 1
ATOM 794 C CA . GLN A 1 102 ? -3.719 21.552 1.460 1.00 90.19 102 GLN A CA 1
ATOM 795 C C . GLN A 1 102 ? -3.770 20.961 2.871 1.00 90.19 102 GLN A C 1
ATOM 797 O O . GLN A 1 102 ? -3.721 21.710 3.841 1.00 90.19 102 GLN A O 1
ATOM 802 N N . VAL A 1 103 ? -3.772 19.629 2.970 1.00 90.62 103 VAL A N 1
ATOM 803 C CA . VAL A 1 103 ? -3.769 18.920 4.259 1.00 90.62 103 VAL A CA 1
ATOM 804 C C . VAL A 1 103 ? -2.551 19.304 5.091 1.00 90.62 103 VAL A C 1
ATOM 806 O O . VAL A 1 103 ? -2.674 19.533 6.286 1.00 90.62 103 VAL A O 1
ATOM 809 N N . SER A 1 104 ? -1.379 19.431 4.460 1.00 93.12 104 SER A N 1
ATOM 810 C CA . SER A 1 104 ? -0.158 19.875 5.134 1.00 93.12 104 SER A CA 1
ATOM 811 C C . SER A 1 104 ? -0.332 21.255 5.770 1.00 93.12 104 SER A C 1
ATOM 813 O O . SER A 1 104 ? -0.014 21.408 6.943 1.00 93.12 104 SER A O 1
ATOM 815 N N . LYS A 1 105 ? -0.893 22.240 5.055 1.00 95.31 105 LYS A N 1
ATOM 816 C CA . LYS A 1 105 ? -1.134 23.581 5.617 1.00 95.31 105 LYS A CA 1
ATOM 817 C C . LYS A 1 105 ? -2.081 23.543 6.817 1.00 95.31 105 LYS A C 1
ATOM 819 O O . LYS A 1 105 ? -1.790 24.165 7.832 1.00 95.31 105 LYS A O 1
ATOM 824 N N . GLU A 1 106 ? -3.181 22.802 6.708 1.00 94.69 106 GLU A N 1
ATOM 825 C CA . GLU A 1 106 ? -4.168 22.670 7.786 1.00 94.69 106 GLU A CA 1
ATOM 826 C C . GLU A 1 106 ? -3.557 21.979 9.014 1.00 94.69 106 GLU A C 1
ATOM 828 O O . GLU A 1 106 ? -3.639 22.517 10.114 1.00 94.69 106 GLU A O 1
ATOM 833 N N . VAL A 1 107 ? -2.863 20.850 8.834 1.00 95.19 107 VAL A N 1
ATOM 834 C CA . VAL A 1 107 ? -2.197 20.134 9.935 1.00 95.19 107 VAL A CA 1
ATOM 835 C C . VAL A 1 107 ? -1.121 21.002 10.587 1.00 95.19 107 VAL A C 1
ATOM 837 O O . VAL A 1 107 ? -1.133 21.161 11.801 1.00 95.19 107 VAL A O 1
ATOM 840 N N . MET A 1 108 ? -0.228 21.624 9.810 1.00 96.88 108 MET A N 1
ATOM 841 C CA . MET A 1 108 ? 0.859 22.450 10.359 1.00 96.88 108 MET A CA 1
ATOM 842 C C . MET A 1 108 ? 0.348 23.673 11.131 1.00 96.88 108 MET A C 1
ATOM 844 O O . MET A 1 108 ? 1.029 24.133 12.046 1.00 96.88 108 MET A O 1
ATOM 848 N N . SER A 1 109 ? -0.845 24.178 10.790 1.00 97.00 109 SER A N 1
ATOM 849 C CA . SER A 1 109 ? -1.490 25.277 11.520 1.00 97.00 109 SER A CA 1
ATOM 850 C C . SER A 1 109 ? -2.041 24.868 12.892 1.00 97.00 109 SER A C 1
ATOM 852 O O . SER A 1 109 ? -2.197 25.725 13.755 1.00 97.00 109 SER A O 1
ATOM 854 N N . LEU A 1 110 ? -2.312 23.572 13.102 1.00 97.06 110 LEU A N 1
ATOM 855 C CA . LEU A 1 110 ? -2.812 23.028 14.369 1.00 97.06 110 LEU A CA 1
ATOM 856 C C . LEU A 1 110 ? -1.691 22.664 15.349 1.00 97.06 110 LEU A C 1
ATOM 858 O O . LEU A 1 110 ? -1.945 22.548 16.545 1.00 97.06 110 LEU A O 1
ATOM 862 N N . LEU A 1 111 ? -0.470 22.449 14.856 1.00 97.81 111 LEU A N 1
ATOM 863 C CA . LEU A 1 111 ? 0.674 22.047 15.674 1.00 97.81 111 LEU A CA 1
ATOM 864 C C . LEU A 1 111 ? 1.339 23.255 16.344 1.00 97.81 111 LEU A C 1
ATOM 866 O O . LEU A 1 111 ? 1.313 24.363 15.812 1.00 97.81 111 LEU A O 1
ATOM 870 N N . ASN A 1 112 ? 1.973 23.044 17.496 1.00 98.12 112 ASN A N 1
ATOM 871 C CA . ASN A 1 112 ? 2.840 24.035 18.135 1.00 98.12 112 ASN A CA 1
ATOM 872 C C . ASN A 1 112 ? 4.266 23.995 17.540 1.00 98.12 112 ASN A C 1
ATOM 874 O O . ASN A 1 112 ? 4.550 23.216 16.629 1.00 98.12 112 ASN A O 1
ATOM 878 N N . GLU A 1 113 ? 5.164 24.862 18.017 1.00 98.00 113 GLU A N 1
ATOM 879 C CA . GLU A 1 113 ? 6.521 24.952 17.460 1.00 98.00 113 GLU A CA 1
ATOM 880 C C . GLU A 1 113 ? 7.332 23.668 17.654 1.00 98.00 113 GLU A C 1
ATOM 882 O O . GLU A 1 113 ? 7.938 23.187 16.703 1.00 98.00 113 GLU A O 1
ATOM 887 N N . GLU A 1 114 ? 7.290 23.067 18.840 1.00 97.81 114 GLU A N 1
ATOM 888 C CA . GLU A 1 114 ? 8.030 21.840 19.145 1.00 97.81 114 GLU A CA 1
ATOM 889 C C . GLU A 1 114 ? 7.572 20.667 18.264 1.00 97.81 114 GLU A C 1
ATOM 891 O O . GLU A 1 114 ? 8.388 20.022 17.606 1.00 97.81 114 GLU A O 1
ATOM 896 N N . GLN A 1 115 ? 6.257 20.468 18.142 1.00 98.25 115 GLN A N 1
ATOM 897 C CA . GLN A 1 115 ? 5.655 19.452 17.273 1.00 98.25 115 GLN A CA 1
ATOM 898 C C . GLN A 1 115 ? 6.029 19.659 15.797 1.00 98.25 115 GLN A C 1
ATOM 900 O O . GLN A 1 115 ? 6.314 18.698 15.078 1.00 98.25 115 GLN A O 1
ATOM 905 N N . ARG A 1 116 ? 6.050 20.915 15.319 1.00 98.38 116 ARG A N 1
ATOM 906 C CA . ARG A 1 116 ? 6.516 21.231 13.959 1.00 98.38 116 ARG A CA 1
ATOM 907 C C . ARG A 1 116 ? 7.990 20.888 13.784 1.00 98.38 116 ARG A C 1
ATOM 909 O O . ARG A 1 116 ? 8.347 20.318 12.753 1.00 98.38 116 ARG A O 1
ATOM 916 N N . GLN A 1 117 ? 8.833 21.195 14.770 1.00 97.81 117 GLN A N 1
ATOM 917 C CA . GLN A 1 117 ? 10.256 20.866 14.714 1.00 97.81 117 GLN A CA 1
ATOM 918 C C . GLN A 1 117 ? 10.492 19.353 14.654 1.00 97.81 117 GLN A C 1
ATOM 920 O O . GLN A 1 117 ? 11.324 18.914 13.861 1.00 97.81 117 GLN A O 1
ATOM 925 N N . THR A 1 118 ? 9.711 18.538 15.373 1.00 97.69 118 THR A N 1
ATOM 926 C CA . THR A 1 118 ? 9.757 17.069 15.245 1.00 97.69 118 THR A CA 1
ATOM 927 C C . THR A 1 118 ? 9.554 16.615 13.795 1.00 97.69 118 THR A C 1
ATOM 929 O O . THR A 1 118 ? 10.324 15.801 13.280 1.00 97.69 118 THR A O 1
ATOM 932 N N . LEU A 1 119 ? 8.558 17.173 13.097 1.00 96.12 119 LEU A N 1
ATOM 933 C CA . LEU A 1 119 ? 8.300 16.844 11.690 1.00 96.12 119 LEU A CA 1
ATOM 934 C C . LEU A 1 119 ? 9.398 17.361 10.753 1.00 96.12 119 LEU A C 1
ATOM 936 O O . LEU A 1 119 ? 9.766 16.666 9.808 1.00 96.12 119 LEU A O 1
ATOM 940 N N . VAL A 1 120 ? 9.946 18.553 11.010 1.00 96.12 120 VAL A N 1
ATOM 941 C CA . VAL A 1 120 ? 11.055 19.121 10.223 1.00 96.12 120 VAL A CA 1
ATOM 942 C C . VAL A 1 120 ? 12.308 18.255 10.332 1.00 96.12 120 VAL A C 1
ATOM 944 O O . VAL A 1 120 ? 12.958 17.993 9.319 1.00 96.12 120 VAL A O 1
ATOM 947 N N . LEU A 1 121 ? 12.647 17.790 11.535 1.00 95.38 121 LEU A N 1
ATOM 948 C CA . LEU A 1 121 ? 13.788 16.900 11.751 1.00 95.38 121 LEU A CA 1
ATOM 949 C C . LEU A 1 121 ? 13.589 15.561 11.037 1.00 95.38 121 LEU A C 1
ATOM 951 O O . LEU A 1 121 ? 14.484 15.119 10.320 1.00 95.38 121 LEU A O 1
ATOM 955 N N . SER A 1 122 ? 12.397 14.969 11.146 1.00 94.81 122 SER A N 1
ATOM 956 C CA . SER A 1 122 ? 12.055 13.742 10.418 1.00 94.81 122 SER A CA 1
ATOM 957 C C . SER A 1 122 ? 12.163 13.923 8.901 1.00 94.81 122 SER A C 1
ATOM 959 O O . SER A 1 122 ? 12.752 13.080 8.228 1.00 94.81 122 SER A O 1
ATOM 961 N N . ALA A 1 123 ? 11.686 15.050 8.358 1.00 93.75 123 ALA A N 1
ATOM 962 C CA . ALA A 1 123 ? 11.789 15.361 6.932 1.00 93.75 123 ALA A CA 1
ATOM 963 C C . ALA A 1 123 ? 13.247 15.489 6.458 1.00 93.75 123 ALA A C 1
ATOM 965 O O . ALA A 1 123 ? 13.581 15.009 5.377 1.00 93.75 123 ALA A O 1
ATOM 966 N N . LYS A 1 124 ? 14.123 16.097 7.269 1.00 94.12 124 LYS A N 1
ATOM 967 C CA . LYS A 1 124 ? 15.564 16.190 6.980 1.00 94.12 124 LYS A CA 1
ATOM 968 C C . LYS A 1 124 ? 16.275 14.837 7.068 1.00 94.12 124 LYS A C 1
ATOM 970 O O . LYS A 1 124 ? 17.148 14.577 6.253 1.00 94.12 124 LYS A O 1
ATOM 975 N N . SER A 1 125 ? 15.910 13.980 8.022 1.00 92.50 125 SER A N 1
ATOM 976 C CA . SER A 1 125 ? 16.438 12.606 8.082 1.00 92.50 125 SER A CA 1
ATOM 977 C C . SER A 1 125 ? 16.026 11.825 6.831 1.00 92.50 125 SER A C 1
ATOM 979 O O . SER A 1 125 ? 16.854 11.288 6.100 1.00 92.50 125 SER A O 1
ATOM 981 N N . ASN A 1 126 ? 14.733 11.886 6.505 1.00 93.50 126 ASN A N 1
ATOM 982 C CA . ASN A 1 126 ? 14.157 11.169 5.375 1.00 93.50 126 ASN A CA 1
ATOM 983 C C . ASN A 1 126 ? 14.720 11.610 4.023 1.00 93.50 126 ASN A C 1
ATOM 985 O O . ASN A 1 126 ? 14.822 10.772 3.136 1.00 93.50 126 ASN A O 1
ATOM 989 N N . ILE A 1 127 ? 15.067 12.891 3.826 1.00 93.62 127 ILE A N 1
ATOM 990 C CA . ILE A 1 127 ? 15.635 13.317 2.538 1.00 93.62 127 ILE A CA 1
ATOM 991 C C . ILE A 1 127 ? 17.031 12.727 2.313 1.00 93.62 127 ILE A C 1
ATOM 993 O O . ILE A 1 127 ? 17.340 12.339 1.193 1.00 93.62 127 ILE A O 1
ATOM 997 N N . ALA A 1 128 ? 17.833 12.579 3.372 1.00 93.00 128 ALA A N 1
ATOM 998 C CA . ALA A 1 128 ? 19.147 11.952 3.270 1.00 93.00 128 ALA A CA 1
ATOM 999 C C . ALA A 1 128 ? 19.029 10.462 2.905 1.00 93.00 128 ALA A C 1
ATOM 1001 O O . ALA A 1 128 ? 19.670 10.006 1.960 1.00 93.00 128 ALA A O 1
ATOM 1002 N N . ASP A 1 129 ? 18.147 9.723 3.589 1.00 94.50 129 ASP A N 1
ATOM 1003 C CA . ASP A 1 129 ? 17.872 8.322 3.246 1.00 94.50 129 ASP A CA 1
ATOM 1004 C C . ASP A 1 129 ? 17.249 8.184 1.843 1.00 94.50 129 ASP A C 1
ATOM 1006 O O . ASP A 1 129 ? 17.517 7.209 1.140 1.00 94.50 129 ASP A O 1
ATOM 1010 N N . PHE A 1 130 ? 16.437 9.153 1.405 1.00 95.31 130 PHE A N 1
ATOM 1011 C CA . PHE A 1 130 ? 15.850 9.164 0.065 1.00 95.31 130 PHE A CA 1
ATOM 1012 C C . PHE A 1 130 ? 16.911 9.341 -1.030 1.00 95.31 130 PHE A C 1
ATOM 1014 O O . PHE A 1 130 ? 16.843 8.666 -2.057 1.00 95.31 130 PHE A O 1
ATOM 1021 N N . ASP A 1 131 ? 17.915 10.190 -0.813 1.00 94.56 131 ASP A N 1
ATOM 1022 C CA . ASP A 1 131 ? 19.026 10.351 -1.756 1.00 94.56 131 ASP A CA 1
ATOM 1023 C C . ASP A 1 131 ? 19.837 9.053 -1.893 1.00 94.56 131 ASP A C 1
ATOM 1025 O O . ASP A 1 131 ? 20.234 8.670 -2.997 1.00 94.56 131 ASP A O 1
ATOM 1029 N N . ASP A 1 132 ? 20.056 8.333 -0.792 1.00 94.88 132 ASP A N 1
ATOM 1030 C CA . ASP A 1 132 ? 20.703 7.020 -0.828 1.00 9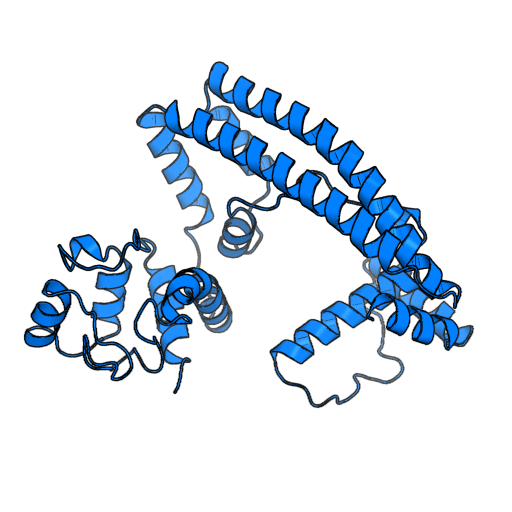4.88 132 ASP A CA 1
ATOM 1031 C C . ASP A 1 132 ? 19.807 5.953 -1.467 1.00 94.88 132 ASP A C 1
ATOM 1033 O O . ASP A 1 132 ? 20.292 5.115 -2.234 1.00 94.88 132 ASP A O 1
ATOM 1037 N N . PHE A 1 133 ? 18.495 6.023 -1.236 1.00 95.69 133 PHE A N 1
ATOM 1038 C CA . PHE A 1 133 ? 17.513 5.164 -1.892 1.00 95.69 133 PHE A CA 1
ATOM 1039 C C . PHE A 1 133 ? 17.571 5.334 -3.409 1.00 95.69 133 PHE A C 1
ATOM 1041 O O . PHE A 1 133 ? 17.613 4.334 -4.124 1.00 95.69 133 PHE A O 1
ATOM 1048 N N . LEU A 1 134 ? 17.635 6.572 -3.911 1.00 94.44 134 LEU A N 1
ATOM 1049 C CA . LEU A 1 134 ? 17.737 6.843 -5.345 1.00 94.44 134 LEU A CA 1
ATOM 1050 C C . LEU A 1 134 ? 18.994 6.211 -5.949 1.00 94.44 134 LEU A C 1
ATOM 1052 O O . LEU A 1 134 ? 18.910 5.606 -7.015 1.00 94.44 134 LEU A O 1
ATOM 1056 N N . LYS A 1 135 ? 20.138 6.277 -5.256 1.00 93.88 135 LYS A N 1
ATOM 1057 C CA . LYS A 1 135 ? 21.387 5.646 -5.718 1.00 93.88 135 LYS A CA 1
ATOM 1058 C C . LYS A 1 135 ? 21.258 4.124 -5.800 1.00 93.88 135 LYS A C 1
ATOM 1060 O O . LYS A 1 135 ? 21.613 3.536 -6.818 1.00 93.88 135 LYS A O 1
ATOM 1065 N N . GLN A 1 136 ? 20.742 3.482 -4.748 1.00 95.38 136 GLN A N 1
ATOM 1066 C CA . GLN A 1 136 ? 20.572 2.021 -4.716 1.00 95.38 136 GLN A CA 1
ATOM 1067 C C . GLN A 1 136 ? 19.541 1.548 -5.742 1.00 95.38 136 GLN A C 1
ATOM 1069 O O . GLN A 1 136 ? 19.761 0.565 -6.450 1.00 95.38 136 GLN A O 1
ATOM 1074 N N . ARG A 1 137 ? 18.439 2.291 -5.876 1.00 94.56 137 ARG A N 1
ATOM 1075 C CA . ARG A 1 137 ? 17.406 2.027 -6.874 1.00 94.56 137 ARG A CA 1
ATOM 1076 C C . ARG A 1 137 ? 17.952 2.181 -8.287 1.00 94.56 137 ARG A C 1
ATOM 1078 O O . ARG A 1 137 ? 17.653 1.329 -9.112 1.00 94.56 137 ARG A O 1
ATOM 1085 N N . ALA A 1 138 ? 18.770 3.197 -8.559 1.00 93.19 138 ALA A N 1
ATOM 1086 C CA . ALA A 1 138 ? 19.411 3.348 -9.860 1.00 93.19 138 ALA A CA 1
ATOM 1087 C C . ALA A 1 138 ? 20.266 2.116 -10.183 1.00 93.19 138 ALA A C 1
ATOM 1089 O O . ALA A 1 138 ? 20.068 1.491 -11.215 1.00 93.19 138 ALA A O 1
ATOM 1090 N N . MET A 1 139 ? 21.135 1.660 -9.274 1.00 94.06 139 MET A N 1
ATOM 1091 C CA . MET A 1 139 ? 21.941 0.447 -9.512 1.00 94.06 139 MET A CA 1
ATOM 1092 C C . MET A 1 139 ? 21.088 -0.809 -9.763 1.00 94.06 139 MET A C 1
ATOM 1094 O O . MET A 1 139 ? 21.396 -1.603 -10.658 1.00 94.06 139 MET A O 1
ATOM 1098 N N . LEU A 1 140 ? 19.980 -0.959 -9.029 1.00 94.50 140 LEU A N 1
ATOM 1099 C CA . LEU A 1 140 ? 18.992 -2.007 -9.282 1.00 94.50 140 LEU A CA 1
ATOM 1100 C C . LEU A 1 140 ? 18.402 -1.895 -10.696 1.00 94.50 140 LEU A C 1
ATOM 1102 O O . LEU A 1 140 ? 18.391 -2.883 -11.427 1.00 94.50 140 LEU A O 1
ATOM 1106 N N . MET A 1 141 ? 17.941 -0.708 -11.094 1.00 92.50 141 MET A N 1
ATOM 1107 C CA . MET A 1 141 ? 17.353 -0.475 -12.416 1.00 92.50 141 MET A CA 1
ATOM 1108 C C . MET A 1 141 ? 18.359 -0.731 -13.538 1.00 92.50 141 MET A C 1
ATOM 1110 O O . MET A 1 141 ? 18.035 -1.443 -14.482 1.00 92.50 141 MET A O 1
ATOM 1114 N N . ARG A 1 142 ? 19.607 -0.269 -13.393 1.00 91.19 142 ARG A N 1
ATOM 1115 C CA . ARG A 1 142 ? 20.689 -0.508 -14.363 1.00 91.19 142 ARG A CA 1
ATOM 1116 C C . ARG A 1 142 ? 20.953 -1.998 -14.573 1.00 91.19 142 ARG A C 1
ATOM 1118 O O . ARG A 1 142 ? 21.155 -2.410 -15.709 1.00 91.19 142 ARG A O 1
ATOM 1125 N N . SER A 1 143 ? 20.893 -2.793 -13.501 1.00 92.50 143 SER A N 1
ATOM 1126 C CA . SER A 1 143 ? 21.031 -4.256 -13.578 1.00 92.50 143 SER A CA 1
ATOM 1127 C C . SER A 1 143 ? 19.866 -4.897 -14.344 1.00 92.50 143 SER A C 1
ATOM 1129 O O . SER A 1 143 ? 20.047 -5.866 -15.070 1.00 92.50 143 SER A O 1
ATOM 1131 N N . LEU A 1 144 ? 18.650 -4.358 -14.214 1.00 92.69 144 LEU A N 1
ATOM 1132 C CA . LEU A 1 144 ? 17.482 -4.850 -14.952 1.00 92.69 144 LEU A CA 1
ATOM 1133 C C . LEU A 1 144 ? 17.485 -4.404 -16.422 1.00 92.69 144 LEU A C 1
ATOM 1135 O O . LEU A 1 144 ? 17.008 -5.147 -17.280 1.00 92.69 144 LEU A O 1
ATOM 1139 N N . ASP A 1 145 ? 18.024 -3.220 -16.716 1.00 90.62 145 ASP A N 1
ATOM 1140 C CA . ASP A 1 145 ? 18.121 -2.658 -18.068 1.00 90.62 145 ASP A CA 1
ATOM 1141 C C . ASP A 1 145 ? 19.066 -3.456 -18.984 1.00 90.62 145 ASP A C 1
ATOM 1143 O O . ASP A 1 145 ? 18.933 -3.379 -20.205 1.00 90.62 145 ASP A O 1
ATOM 1147 N N . GLU A 1 146 ? 19.968 -4.278 -18.432 1.00 90.38 146 GLU A N 1
ATOM 1148 C CA . GLU A 1 146 ? 20.770 -5.255 -19.194 1.00 90.38 146 GLU A CA 1
ATOM 1149 C C . GLU A 1 146 ? 19.874 -6.147 -20.075 1.00 90.38 146 GLU A C 1
ATOM 1151 O O . GLU A 1 146 ? 20.181 -6.402 -21.243 1.00 90.38 146 GLU A O 1
ATOM 1156 N N . ALA A 1 147 ? 18.676 -6.501 -19.593 1.00 89.19 147 ALA A N 1
ATOM 1157 C CA . ALA A 1 147 ? 17.708 -7.271 -20.371 1.00 89.19 147 ALA A CA 1
ATOM 1158 C C . ALA A 1 147 ? 17.261 -6.562 -21.654 1.00 89.19 147 ALA A C 1
ATOM 1160 O O . ALA A 1 147 ? 17.004 -7.221 -22.664 1.00 89.19 147 ALA A O 1
ATOM 1161 N N . GLN A 1 148 ? 17.181 -5.226 -21.651 1.00 87.69 148 GLN A N 1
ATOM 1162 C CA . GLN A 1 148 ? 16.835 -4.478 -22.859 1.00 87.69 148 GLN A CA 1
ATOM 1163 C C . GLN A 1 148 ? 17.903 -4.604 -23.939 1.00 87.69 148 GLN A C 1
ATOM 1165 O O . GLN A 1 148 ? 17.581 -4.469 -25.114 1.00 87.69 148 GLN A O 1
ATOM 1170 N N . LYS A 1 149 ? 19.155 -4.873 -23.558 1.00 88.12 149 LYS A N 1
ATOM 1171 C CA . LYS A 1 149 ? 20.292 -5.063 -24.467 1.00 88.12 149 LYS A CA 1
ATOM 1172 C C . LYS A 1 149 ? 20.425 -6.514 -24.943 1.00 88.12 149 LYS A C 1
ATOM 1174 O O . LYS A 1 149 ? 21.339 -6.824 -25.699 1.00 88.12 149 LYS A O 1
ATOM 1179 N N . GLY A 1 150 ? 19.520 -7.398 -24.512 1.00 87.56 150 GLY A N 1
ATOM 1180 C CA . GLY A 1 150 ? 19.609 -8.839 -24.753 1.00 87.56 150 GLY A CA 1
ATOM 1181 C C . GLY A 1 150 ? 20.654 -9.541 -23.880 1.00 87.56 150 GLY A C 1
ATOM 1182 O O . GLY A 1 150 ? 20.996 -10.691 -24.152 1.00 87.56 150 GLY A O 1
ATOM 1183 N N . GLU A 1 151 ? 21.164 -8.864 -22.851 1.00 91.38 151 GLU A N 1
ATOM 1184 C CA . GLU A 1 151 ? 22.142 -9.413 -21.914 1.00 91.38 151 GLU A CA 1
ATOM 1185 C C . GLU A 1 151 ? 21.438 -10.203 -20.797 1.00 91.38 151 GLU A C 1
ATOM 1187 O O . GLU A 1 151 ? 20.256 -10.001 -20.499 1.00 91.38 151 GLU A O 1
ATOM 1192 N N . LEU A 1 152 ? 22.165 -11.147 -20.191 1.00 91.06 152 LEU A N 1
ATOM 1193 C CA . LEU A 1 152 ? 21.678 -11.891 -19.029 1.00 91.06 152 LEU A CA 1
ATOM 1194 C C . LEU A 1 152 ? 21.723 -10.994 -17.794 1.00 91.06 152 LEU A C 1
ATOM 1196 O O . LEU A 1 152 ? 22.766 -10.424 -17.498 1.00 91.06 152 LEU A O 1
ATOM 1200 N N . ILE A 1 153 ? 20.619 -10.939 -17.050 1.00 94.44 153 ILE A N 1
ATOM 1201 C CA . ILE A 1 153 ? 20.548 -10.189 -15.795 1.00 94.44 153 ILE A CA 1
ATOM 1202 C C . ILE A 1 153 ? 21.339 -10.924 -14.711 1.00 94.44 153 ILE A C 1
ATOM 1204 O O . ILE A 1 153 ? 21.059 -12.087 -14.405 1.00 94.44 153 ILE A O 1
ATOM 1208 N N . ASP A 1 154 ? 22.253 -10.215 -14.055 1.00 94.38 154 ASP A N 1
ATOM 1209 C CA . ASP A 1 154 ? 22.910 -10.697 -12.841 1.00 94.38 154 ASP A CA 1
ATOM 1210 C C . ASP A 1 154 ? 21.925 -10.719 -11.656 1.00 94.38 154 ASP A C 1
ATOM 1212 O O . ASP A 1 154 ? 21.632 -9.705 -11.011 1.00 94.38 154 ASP A O 1
ATOM 1216 N N . SER A 1 155 ? 21.389 -11.905 -11.360 1.00 93.50 155 SER A N 1
ATOM 1217 C CA . SER A 1 155 ? 20.413 -12.076 -10.284 1.00 93.50 155 SER A CA 1
ATOM 1218 C C . SER A 1 155 ? 20.976 -11.768 -8.894 1.00 93.50 155 SER A C 1
ATOM 1220 O O . SER A 1 155 ? 20.208 -11.378 -8.014 1.00 93.50 155 SER A O 1
ATOM 1222 N N . GLU A 1 156 ? 22.286 -11.929 -8.675 1.00 95.62 156 GLU A N 1
ATOM 1223 C CA . GLU A 1 156 ? 22.895 -11.665 -7.369 1.00 95.62 156 GLU A CA 1
ATOM 1224 C C . GLU A 1 156 ? 22.900 -10.162 -7.085 1.00 95.62 156 GLU A C 1
ATOM 1226 O O . GLU A 1 156 ? 22.435 -9.744 -6.021 1.00 95.62 156 GLU A O 1
ATOM 1231 N N . LYS A 1 157 ? 23.287 -9.345 -8.074 1.00 95.44 157 LYS A N 1
ATOM 1232 C CA . LYS A 1 157 ? 23.223 -7.876 -7.984 1.00 95.44 157 LYS A CA 1
ATOM 1233 C C . LYS A 1 157 ? 21.805 -7.357 -7.799 1.00 95.44 157 LYS A C 1
ATOM 1235 O O . LYS A 1 157 ? 21.570 -6.478 -6.973 1.00 95.44 157 LYS A O 1
ATOM 1240 N N . VAL A 1 158 ? 20.836 -7.914 -8.529 1.00 95.44 158 VAL A N 1
ATOM 1241 C CA . VAL A 1 158 ? 19.422 -7.534 -8.374 1.00 95.44 158 VAL A CA 1
ATOM 1242 C C . VAL A 1 158 ? 18.948 -7.773 -6.940 1.00 95.44 158 VAL A C 1
ATOM 1244 O O . VAL A 1 158 ? 18.294 -6.912 -6.348 1.00 95.44 158 VAL A O 1
ATOM 1247 N N . VAL A 1 159 ? 19.292 -8.923 -6.355 1.00 96.00 159 VAL A N 1
ATOM 1248 C CA . VAL A 1 159 ? 18.938 -9.242 -4.966 1.00 96.00 159 VAL A CA 1
ATOM 1249 C C . VAL A 1 159 ? 19.691 -8.350 -3.978 1.00 96.00 159 VAL A C 1
ATOM 1251 O O . VAL A 1 159 ? 19.102 -7.913 -2.988 1.00 96.00 159 VAL A O 1
ATOM 1254 N N . GLU A 1 160 ? 20.968 -8.067 -4.224 1.00 96.81 160 GLU A N 1
ATOM 1255 C CA . GLU A 1 160 ? 21.784 -7.182 -3.394 1.00 96.81 160 GLU A CA 1
ATOM 1256 C C . GLU A 1 160 ? 21.214 -5.760 -3.349 1.00 96.81 160 GLU A C 1
ATOM 1258 O O . GLU A 1 160 ? 20.837 -5.290 -2.272 1.00 96.81 160 GLU A O 1
ATOM 1263 N N . TYR A 1 161 ? 21.066 -5.101 -4.501 1.00 97.00 161 TYR A N 1
ATOM 1264 C CA . TYR A 1 161 ? 20.537 -3.739 -4.564 1.00 97.00 161 TYR A CA 1
ATOM 1265 C C . TYR A 1 161 ? 19.084 -3.674 -4.095 1.00 97.00 161 TYR A C 1
ATOM 1267 O O . TYR A 1 161 ? 18.715 -2.762 -3.358 1.00 97.00 161 TYR A O 1
ATOM 1275 N N . GLY A 1 162 ? 18.262 -4.675 -4.433 1.00 96.25 162 GLY A N 1
ATOM 1276 C CA . GLY A 1 162 ? 16.891 -4.777 -3.930 1.00 96.25 162 GLY A CA 1
ATOM 1277 C C . GLY A 1 162 ? 16.821 -4.856 -2.402 1.00 96.25 162 GLY A C 1
ATOM 1278 O O . GLY A 1 162 ? 15.949 -4.239 -1.787 1.00 96.25 162 GLY A O 1
ATOM 1279 N N . ARG A 1 163 ? 17.767 -5.557 -1.764 1.00 97.25 163 ARG A N 1
ATOM 1280 C CA . ARG A 1 163 ? 17.871 -5.611 -0.300 1.00 97.25 163 ARG A CA 1
ATOM 1281 C C . ARG A 1 163 ? 18.214 -4.245 0.288 1.00 97.25 163 ARG A C 1
ATOM 1283 O O . ARG A 1 163 ? 17.604 -3.860 1.284 1.00 97.25 163 ARG A O 1
ATOM 1290 N N . GLU A 1 164 ? 19.166 -3.522 -0.296 1.00 97.44 164 GLU A N 1
ATOM 1291 C CA . GLU A 1 164 ? 19.550 -2.192 0.195 1.00 97.44 164 GLU A CA 1
ATOM 1292 C C . GLU A 1 164 ? 18.433 -1.161 0.007 1.00 97.44 164 GLU A C 1
ATOM 1294 O O . GLU A 1 164 ? 18.122 -0.423 0.943 1.00 97.44 164 GLU A O 1
ATOM 1299 N N . VAL A 1 165 ? 17.744 -1.187 -1.138 1.00 96.25 165 VAL A N 1
ATOM 1300 C CA . VAL A 1 165 ? 16.524 -0.401 -1.381 1.00 96.25 165 VAL A CA 1
ATOM 1301 C C . VAL A 1 165 ? 15.487 -0.658 -0.282 1.00 96.25 165 VAL A C 1
ATOM 1303 O O . VAL A 1 165 ? 15.042 0.284 0.374 1.00 96.25 165 VAL A O 1
ATOM 1306 N N . GLY A 1 166 ? 15.160 -1.926 -0.007 1.00 95.31 166 GLY A N 1
ATOM 1307 C CA . GLY A 1 166 ? 14.175 -2.281 1.020 1.00 95.31 166 GLY A CA 1
ATOM 1308 C C . GLY A 1 166 ? 14.586 -1.867 2.440 1.00 95.31 166 GLY A C 1
ATOM 1309 O O . GLY A 1 166 ? 13.742 -1.453 3.237 1.00 95.31 166 GLY A O 1
ATOM 1310 N N . LYS A 1 167 ? 15.884 -1.920 2.772 1.00 96.31 167 LYS A N 1
ATOM 1311 C CA . LYS A 1 167 ? 16.397 -1.423 4.061 1.00 96.31 167 LYS A CA 1
ATOM 1312 C C . LYS A 1 167 ? 16.204 0.086 4.210 1.00 96.31 167 LYS A C 1
ATOM 1314 O O . LYS A 1 167 ? 15.841 0.536 5.296 1.00 96.31 167 LYS A O 1
ATOM 1319 N N . LEU A 1 168 ? 16.458 0.858 3.154 1.00 95.75 168 LEU A N 1
ATOM 1320 C CA . LEU A 1 168 ? 16.292 2.314 3.164 1.00 95.75 168 LEU A CA 1
ATOM 1321 C C . LEU A 1 168 ? 14.812 2.700 3.257 1.00 95.75 168 LEU A C 1
ATOM 1323 O O . LEU A 1 168 ? 14.455 3.545 4.075 1.00 95.75 168 LEU A O 1
ATOM 1327 N N . GLU A 1 169 ? 13.931 2.014 2.521 1.00 95.12 169 GLU A N 1
ATOM 1328 C CA . GLU A 1 169 ? 12.477 2.184 2.657 1.00 95.12 169 GLU A CA 1
ATOM 1329 C C . GLU A 1 169 ? 11.994 1.914 4.085 1.00 95.12 169 GLU A C 1
ATOM 1331 O O . GLU A 1 169 ? 11.214 2.696 4.640 1.00 95.12 169 GLU A O 1
ATOM 1336 N N . ALA A 1 170 ? 12.475 0.832 4.705 1.00 93.69 170 ALA A N 1
ATOM 1337 C CA . ALA A 1 170 ? 12.127 0.483 6.077 1.00 93.69 170 ALA A CA 1
ATOM 1338 C C . ALA A 1 170 ? 12.608 1.542 7.082 1.00 93.69 170 ALA A C 1
ATOM 1340 O O . ALA A 1 170 ? 11.871 1.881 8.010 1.00 93.69 170 ALA A O 1
ATOM 1341 N N . ARG A 1 171 ? 13.811 2.095 6.883 1.00 94.25 171 ARG A N 1
ATOM 1342 C CA . ARG A 1 171 ? 14.392 3.127 7.752 1.00 94.25 171 ARG A CA 1
ATOM 1343 C C . ARG A 1 171 ? 13.620 4.445 7.668 1.00 94.25 171 ARG A C 1
ATOM 1345 O O . ARG A 1 171 ? 13.162 4.938 8.695 1.00 94.25 171 ARG A O 1
ATOM 1352 N N . MET A 1 172 ? 13.342 4.924 6.453 1.00 94.94 172 MET A N 1
ATOM 1353 C CA . MET A 1 172 ? 12.478 6.091 6.225 1.00 94.94 172 MET A CA 1
ATOM 1354 C C . MET A 1 172 ? 11.096 5.905 6.866 1.00 94.94 172 MET A C 1
ATOM 1356 O O . MET A 1 172 ? 10.578 6.795 7.541 1.00 94.94 172 MET A O 1
ATOM 1360 N N . THR A 1 173 ? 10.504 4.718 6.705 1.00 94.00 173 THR A N 1
ATOM 1361 C CA . THR A 1 173 ? 9.199 4.381 7.293 1.00 94.00 173 THR A CA 1
ATOM 1362 C C . THR A 1 173 ? 9.229 4.417 8.817 1.00 94.00 173 THR A C 1
ATOM 1364 O O . THR A 1 173 ? 8.305 4.949 9.436 1.00 94.00 173 THR A O 1
ATOM 1367 N N . TRP A 1 174 ? 10.280 3.868 9.425 1.00 93.81 174 TRP A N 1
ATOM 1368 C CA . TRP A 1 174 ? 10.478 3.899 10.870 1.00 93.81 174 TRP A CA 1
ATOM 1369 C C . TRP A 1 174 ? 10.587 5.337 11.385 1.00 93.81 174 TRP A C 1
ATOM 1371 O O . TRP A 1 174 ? 9.833 5.726 12.277 1.00 93.81 174 TRP A O 1
ATOM 1381 N N . ASP A 1 175 ? 11.443 6.153 10.772 1.00 93.81 175 ASP A N 1
ATOM 1382 C CA . ASP A 1 175 ? 11.648 7.552 11.157 1.00 93.81 175 ASP A CA 1
ATOM 1383 C C . ASP A 1 175 ? 10.357 8.376 11.059 1.00 93.81 175 ASP A C 1
ATOM 1385 O O . ASP A 1 175 ? 10.047 9.181 11.944 1.00 93.81 175 ASP A O 1
ATOM 1389 N N . GLN A 1 176 ? 9.571 8.159 10.000 1.00 93.88 176 GLN A N 1
ATOM 1390 C CA . GLN A 1 176 ? 8.256 8.784 9.843 1.00 93.88 176 GLN A CA 1
ATOM 1391 C C . GLN A 1 176 ? 7.286 8.332 10.939 1.00 93.88 176 GLN A C 1
ATOM 1393 O O . GLN A 1 176 ? 6.605 9.168 11.535 1.00 93.88 176 GLN A O 1
ATOM 1398 N N . ALA A 1 177 ? 7.229 7.029 11.235 1.00 93.38 177 ALA A N 1
ATOM 1399 C CA . ALA A 1 177 ? 6.352 6.486 12.269 1.00 93.38 177 ALA A CA 1
ATOM 1400 C C . ALA A 1 177 ? 6.685 7.054 13.654 1.00 93.38 177 ALA A C 1
ATOM 1402 O O . ALA A 1 177 ? 5.778 7.475 14.374 1.00 93.38 177 ALA A O 1
ATOM 1403 N N . MET A 1 178 ? 7.972 7.114 14.005 1.00 95.50 178 MET A N 1
ATOM 1404 C CA . MET A 1 178 ? 8.430 7.634 15.294 1.00 95.50 178 MET A CA 1
ATOM 1405 C C . MET A 1 178 ? 8.143 9.127 15.441 1.00 95.50 178 MET A C 1
ATOM 1407 O O . MET A 1 178 ? 7.667 9.558 16.490 1.00 95.50 178 MET A O 1
ATOM 1411 N N . ALA A 1 179 ? 8.339 9.915 14.382 1.00 95.75 179 ALA A N 1
ATOM 1412 C CA . ALA A 1 179 ? 7.991 11.332 14.398 1.00 95.75 179 ALA A CA 1
ATOM 1413 C C . ALA A 1 179 ? 6.479 11.554 14.543 1.00 95.75 179 ALA A C 1
ATOM 1415 O O . ALA A 1 179 ? 6.046 12.380 15.346 1.00 95.75 179 ALA A O 1
ATOM 1416 N N . MET A 1 180 ? 5.657 10.792 13.812 1.00 94.62 180 MET A N 1
ATOM 1417 C CA . MET A 1 180 ? 4.198 10.860 13.942 1.00 94.62 180 MET A CA 1
ATOM 1418 C C . MET A 1 180 ? 3.723 10.428 15.332 1.00 94.62 180 MET A C 1
ATOM 1420 O O . MET A 1 180 ? 2.772 11.013 15.849 1.00 94.62 180 MET A O 1
ATOM 1424 N N . LEU A 1 181 ? 4.366 9.425 15.938 1.00 94.38 181 LEU A N 1
ATOM 1425 C CA . LEU A 1 181 ? 4.065 8.983 17.296 1.00 94.38 181 LEU A CA 1
ATOM 1426 C C . LEU A 1 181 ? 4.402 10.075 18.315 1.00 94.38 181 LEU A C 1
ATOM 1428 O O . LEU A 1 181 ? 3.531 10.434 19.097 1.00 94.38 181 LEU A O 1
ATOM 1432 N N . ALA A 1 182 ? 5.596 10.665 18.238 1.00 96.69 182 ALA A N 1
ATOM 1433 C CA . ALA A 1 182 ? 6.016 11.745 19.129 1.00 96.69 182 ALA A CA 1
ATOM 1434 C C . ALA A 1 182 ? 5.099 12.979 19.025 1.00 96.69 182 ALA A C 1
ATOM 1436 O O . ALA A 1 182 ? 4.691 13.556 20.035 1.00 96.69 182 ALA A O 1
ATOM 1437 N N . VAL A 1 183 ? 4.698 13.357 17.803 1.00 97.31 183 VAL A N 1
ATOM 1438 C CA . VAL A 1 183 ? 3.697 14.418 17.611 1.00 97.31 183 VAL A CA 1
ATOM 1439 C C . VAL A 1 183 ? 2.377 14.015 18.252 1.00 97.31 183 VAL A C 1
ATOM 1441 O O . VAL A 1 183 ? 1.810 14.802 18.995 1.00 97.31 183 VAL A O 1
ATOM 1444 N N . ARG A 1 184 ? 1.896 12.792 18.007 1.00 94.69 184 ARG A N 1
ATOM 1445 C CA . ARG A 1 184 ? 0.619 12.310 18.543 1.00 94.69 184 ARG A CA 1
ATOM 1446 C C . ARG A 1 184 ? 0.591 12.267 20.072 1.00 94.69 184 ARG A C 1
ATOM 1448 O O . ARG A 1 184 ? -0.434 12.607 20.649 1.00 94.69 184 ARG A O 1
ATOM 1455 N N . GLU A 1 185 ? 1.670 11.824 20.706 1.00 94.81 185 GLU A N 1
ATOM 1456 C CA . GLU A 1 185 ? 1.792 11.726 22.166 1.00 94.81 185 GLU A CA 1
ATOM 1457 C C . GLU A 1 185 ? 1.865 13.098 22.844 1.00 94.81 185 GLU A C 1
ATOM 1459 O O . GLU A 1 185 ? 1.491 13.222 24.006 1.00 94.81 185 GLU A O 1
ATOM 1464 N N . SER A 1 186 ? 2.294 14.131 22.115 1.00 97.31 186 SER A N 1
ATOM 1465 C CA . SER A 1 186 ? 2.381 15.508 22.612 1.00 97.31 186 SER A CA 1
ATOM 1466 C C . SER A 1 186 ? 1.164 16.376 22.271 1.00 97.31 186 SER A C 1
ATOM 1468 O O . SER A 1 186 ? 1.174 17.568 22.580 1.00 97.31 186 SER A O 1
ATOM 1470 N N . LEU A 1 187 ? 0.129 15.834 21.616 1.00 97.38 187 LEU A N 1
ATOM 1471 C CA . LEU A 1 187 ? -1.079 16.598 21.285 1.00 97.38 187 LEU A CA 1
ATOM 1472 C C . LEU A 1 187 ? -1.882 16.938 22.543 1.00 97.38 187 LEU A C 1
ATOM 1474 O O . LEU A 1 187 ? -2.138 16.067 23.372 1.00 97.38 187 LEU A O 1
ATOM 1478 N N . SER A 1 188 ? -2.381 18.174 22.624 1.00 97.44 188 SER A N 1
ATOM 1479 C CA . SER A 1 188 ? -3.459 18.500 23.561 1.00 97.44 188 SER A CA 1
ATOM 1480 C C . SER A 1 188 ? -4.782 17.848 23.135 1.00 97.44 188 SER A C 1
ATOM 1482 O O . SER A 1 188 ? -4.945 17.401 21.988 1.00 97.44 188 SER A O 1
ATOM 1484 N N . ASP A 1 189 ? -5.760 17.829 24.040 1.00 93.94 189 ASP A N 1
ATOM 1485 C CA . ASP A 1 189 ? -7.110 17.357 23.730 1.00 93.94 189 ASP A CA 1
ATOM 1486 C C . ASP A 1 189 ? -7.746 18.198 22.613 1.00 93.94 189 ASP A C 1
ATOM 1488 O O . ASP A 1 189 ? -8.317 17.649 21.669 1.00 93.94 189 ASP A O 1
ATOM 1492 N N . GLU A 1 190 ? -7.577 19.523 22.646 1.00 95.81 190 GLU A N 1
ATOM 1493 C CA . GLU A 1 190 ? -8.083 20.434 21.614 1.00 95.81 190 GLU A CA 1
ATOM 1494 C C . GLU A 1 190 ? -7.454 20.142 20.248 1.00 95.81 190 GLU A C 1
ATOM 1496 O O . GLU A 1 190 ? -8.166 20.063 19.243 1.00 95.81 190 GLU A O 1
ATOM 1501 N N . GLN A 1 191 ? -6.134 19.929 20.196 1.00 96.62 191 GLN A N 1
ATOM 1502 C CA . GLN A 1 191 ? -5.442 19.574 18.954 1.00 96.62 191 GLN A CA 1
ATOM 1503 C C . GLN A 1 191 ? -5.920 18.217 18.422 1.00 96.62 191 GLN A C 1
ATOM 1505 O O . GLN A 1 191 ? -6.180 18.070 17.224 1.00 96.62 191 GLN A O 1
ATOM 1510 N N . SER A 1 192 ? -6.083 17.233 19.309 1.00 92.50 192 SER A N 1
ATOM 1511 C CA . SER A 1 192 ? -6.580 15.900 18.964 1.00 92.50 192 SER A CA 1
ATOM 1512 C C . SER A 1 192 ? -7.987 15.958 18.365 1.00 92.50 192 SER A C 1
ATOM 1514 O O . SER A 1 192 ? -8.237 15.362 17.313 1.00 92.50 192 SER A O 1
ATOM 1516 N N . GLN A 1 193 ? -8.897 16.723 18.975 1.00 89.69 193 GLN A N 1
ATOM 1517 C CA . GLN A 1 193 ? -10.251 16.919 18.449 1.00 89.69 193 GLN A CA 1
ATOM 1518 C C . GLN A 1 193 ? -10.248 17.678 17.117 1.00 89.69 193 GLN A C 1
ATOM 1520 O O . GLN A 1 193 ? -10.952 17.285 16.184 1.00 89.69 193 GLN A O 1
ATOM 1525 N N . ALA A 1 194 ? -9.414 18.712 16.972 1.00 93.06 194 ALA A N 1
ATOM 1526 C CA . ALA A 1 194 ? -9.293 19.461 15.723 1.00 93.06 194 ALA A CA 1
ATOM 1527 C C . ALA A 1 194 ? -8.791 18.585 14.560 1.00 93.06 194 ALA A C 1
ATOM 1529 O O . ALA A 1 194 ? -9.318 18.665 13.449 1.00 93.06 194 ALA A O 1
ATOM 1530 N N . LEU A 1 195 ? -7.826 17.693 14.807 1.00 90.75 195 LEU A N 1
ATOM 1531 C CA . LEU A 1 195 ? -7.335 16.742 13.804 1.00 90.75 195 LEU A CA 1
ATOM 1532 C C . LEU A 1 195 ? -8.401 15.707 13.407 1.00 90.75 195 LEU A C 1
ATOM 1534 O O . LEU A 1 195 ? -8.514 15.356 12.228 1.00 90.75 195 LEU A O 1
ATOM 1538 N N . LEU A 1 196 ? -9.219 15.240 14.356 1.00 86.44 196 LEU A N 1
ATOM 1539 C CA . LEU A 1 196 ? -10.357 14.358 14.068 1.00 86.44 196 LEU A CA 1
ATOM 1540 C C . LEU A 1 196 ? -11.438 15.066 13.237 1.00 86.44 196 LEU A C 1
ATOM 1542 O O . LEU A 1 196 ? -11.963 14.485 12.279 1.00 86.44 196 LEU A O 1
ATOM 1546 N N . ALA A 1 197 ? -11.738 16.327 13.552 1.00 85.00 197 ALA A N 1
ATOM 1547 C CA . ALA A 1 197 ? -12.655 17.152 12.770 1.00 85.00 197 ALA A CA 1
ATOM 1548 C C . ALA A 1 197 ? -12.122 17.385 11.345 1.00 85.00 197 ALA A C 1
ATOM 1550 O O . ALA A 1 197 ? -12.858 17.222 10.368 1.00 85.00 197 ALA A O 1
ATOM 1551 N N . LEU A 1 198 ? -10.821 17.666 11.208 1.00 86.25 198 LEU A N 1
ATOM 1552 C CA . LEU A 1 198 ? -10.161 17.829 9.915 1.00 86.25 198 LEU A CA 1
ATOM 1553 C C . LEU A 1 198 ? -10.240 16.558 9.066 1.00 86.25 198 LEU A C 1
ATOM 1555 O O . LEU A 1 198 ? -10.553 16.623 7.880 1.00 86.25 198 LEU A O 1
ATOM 1559 N N . ARG A 1 199 ? -9.996 15.387 9.660 1.00 82.19 199 ARG A N 1
ATOM 1560 C CA . ARG A 1 199 ? -10.178 14.105 8.967 1.00 82.19 199 ARG A CA 1
ATOM 1561 C C . ARG A 1 199 ? -11.616 13.951 8.475 1.00 82.19 199 ARG A C 1
ATOM 1563 O O . ARG A 1 199 ? -11.823 13.578 7.323 1.00 82.19 199 ARG A O 1
ATOM 1570 N N . SER A 1 200 ? -12.583 14.268 9.333 1.00 78.62 200 SER A N 1
ATOM 1571 C CA . SER A 1 200 ? -14.011 14.128 9.038 1.00 78.62 200 SER A CA 1
ATOM 1572 C C . SER A 1 200 ? -14.439 14.988 7.846 1.00 78.62 200 SER A C 1
ATOM 1574 O O . SER A 1 200 ? -15.170 14.499 6.991 1.00 78.62 200 SER A O 1
ATOM 1576 N N . LYS A 1 201 ? -13.898 16.207 7.704 1.00 80.38 201 LYS A N 1
ATOM 1577 C CA . LYS A 1 201 ? -14.101 17.081 6.528 1.00 80.38 201 LYS A CA 1
ATOM 1578 C C . LYS A 1 201 ? -13.790 16.392 5.192 1.00 80.38 201 LYS A C 1
ATOM 1580 O O . LYS A 1 201 ? -14.441 16.682 4.197 1.00 80.38 201 LYS A O 1
ATOM 1585 N N . TYR A 1 202 ? -12.797 15.503 5.157 1.00 75.62 202 TYR A N 1
ATOM 1586 C CA . TYR A 1 202 ? -12.353 14.829 3.930 1.00 75.62 202 TYR A CA 1
ATOM 1587 C C . TYR A 1 202 ? -12.977 13.457 3.700 1.00 75.62 202 TYR A C 1
ATOM 1589 O O . TYR A 1 202 ? -12.830 12.892 2.619 1.00 75.62 202 TYR A O 1
ATOM 1597 N N . THR A 1 203 ? -13.628 12.901 4.717 1.00 67.88 203 THR A N 1
ATOM 1598 C CA . THR A 1 203 ? -14.278 11.589 4.639 1.00 67.88 203 THR A CA 1
ATOM 1599 C C . THR A 1 203 ? -15.799 11.684 4.612 1.00 67.88 203 THR A C 1
ATOM 1601 O O . THR A 1 203 ? -16.453 10.684 4.345 1.00 67.88 203 THR A O 1
ATOM 1604 N N . LEU A 1 204 ? -16.367 12.857 4.900 1.00 60.31 204 LEU A N 1
ATOM 1605 C CA . LEU A 1 204 ? -17.802 13.120 4.862 1.00 60.31 204 LEU A CA 1
ATOM 1606 C C . LEU A 1 204 ? -18.156 13.878 3.575 1.00 60.31 204 LEU A C 1
ATOM 1608 O O . LEU A 1 204 ? -18.114 15.105 3.578 1.00 60.31 204 LEU A O 1
ATOM 1612 N N . SER A 1 205 ? -18.469 13.166 2.483 1.00 55.31 205 SER A N 1
ATOM 1613 C CA . SER A 1 205 ? -19.504 13.530 1.478 1.00 55.31 205 SER A CA 1
ATOM 1614 C C . SER A 1 205 ? -19.379 12.755 0.153 1.00 55.31 205 SER A C 1
ATOM 1616 O O . SER A 1 205 ? -18.491 13.019 -0.648 1.00 55.31 205 SER A O 1
ATOM 1618 N N . GLU A 1 206 ? -20.272 11.782 -0.057 1.00 52.09 206 GLU A N 1
ATOM 1619 C CA . GLU A 1 206 ? -21.300 11.661 -1.122 1.00 52.09 206 GLU A CA 1
ATOM 1620 C C . GLU A 1 206 ? -21.814 10.207 -1.148 1.00 52.09 206 GLU A C 1
ATOM 1622 O O . GLU A 1 206 ? -21.103 9.287 -0.741 1.00 52.09 206 GLU A O 1
ATOM 1627 N N . GLU A 1 207 ? -23.060 9.979 -1.585 1.00 55.59 207 GLU A N 1
ATOM 1628 C CA . GLU A 1 207 ? -23.553 8.625 -1.867 1.00 55.59 207 GLU A CA 1
ATOM 1629 C C . GLU A 1 207 ? -22.616 7.953 -2.878 1.00 55.59 207 GLU A C 1
ATOM 1631 O O . GLU A 1 207 ? -22.568 8.305 -4.057 1.00 55.59 207 GLU A O 1
ATOM 1636 N N . LEU A 1 208 ? -21.839 6.977 -2.406 1.00 58.03 208 LEU A N 1
ATOM 1637 C CA . LEU A 1 208 ? -21.034 6.132 -3.275 1.00 58.03 208 LEU A CA 1
ATOM 1638 C C . LEU A 1 208 ? -21.970 5.481 -4.299 1.00 58.03 208 LEU A C 1
ATOM 1640 O O . LEU A 1 208 ? -22.925 4.798 -3.925 1.00 58.03 208 LEU A O 1
ATOM 1644 N N . SER A 1 209 ? -21.672 5.634 -5.592 1.00 60.66 209 SER A N 1
ATOM 1645 C CA . SER A 1 209 ? -22.320 4.820 -6.625 1.00 60.66 209 SER A CA 1
ATOM 1646 C C . SER A 1 209 ? -22.202 3.331 -6.265 1.00 60.66 209 SER A C 1
ATOM 1648 O O . SER A 1 209 ? -21.252 2.924 -5.593 1.00 60.66 209 SER A O 1
ATOM 1650 N N . ALA A 1 210 ? -23.134 2.488 -6.718 1.00 62.75 210 ALA A N 1
ATOM 1651 C CA . ALA A 1 210 ? -23.142 1.067 -6.347 1.00 62.75 210 ALA A CA 1
ATOM 1652 C C . ALA A 1 210 ? -21.794 0.359 -6.620 1.00 62.75 210 ALA A C 1
ATOM 1654 O O . ALA A 1 210 ? -21.336 -0.446 -5.809 1.00 62.75 210 ALA A O 1
ATOM 1655 N N . GLN A 1 211 ? -21.121 0.713 -7.722 1.00 61.22 211 GLN A N 1
ATOM 1656 C CA . GLN A 1 211 ? -19.792 0.195 -8.053 1.00 61.22 211 GLN A CA 1
ATOM 1657 C C . GLN A 1 211 ? -18.709 0.734 -7.105 1.00 61.22 211 GLN A C 1
ATOM 1659 O O . GLN A 1 211 ? -17.918 -0.046 -6.574 1.00 61.22 211 GLN A O 1
ATOM 1664 N N . ASN A 1 212 ? -18.713 2.042 -6.830 1.00 71.06 212 ASN A N 1
ATOM 1665 C CA . ASN A 1 212 ? -17.768 2.661 -5.898 1.00 71.06 212 ASN A CA 1
ATOM 1666 C C . ASN A 1 212 ? -17.944 2.120 -4.469 1.00 71.06 212 ASN A C 1
ATOM 1668 O O . ASN A 1 212 ? -16.964 1.978 -3.743 1.00 71.06 212 ASN A O 1
ATOM 1672 N N . SER A 1 213 ? -19.172 1.769 -4.082 1.00 77.06 213 SER A N 1
ATOM 1673 C CA . SER A 1 213 ? -19.495 1.174 -2.784 1.00 77.06 213 SER A CA 1
ATOM 1674 C C . SER A 1 213 ? -18.903 -0.231 -2.632 1.00 77.06 213 SER A C 1
ATOM 1676 O O . SER A 1 213 ? -18.260 -0.520 -1.626 1.00 77.06 213 SER A O 1
ATOM 1678 N N . LEU A 1 214 ? -19.007 -1.091 -3.654 1.00 82.38 214 LEU A N 1
ATOM 1679 C CA . LEU A 1 214 ? -18.386 -2.422 -3.618 1.00 82.38 214 LEU A CA 1
ATOM 1680 C C . LEU A 1 214 ? -16.854 -2.360 -3.585 1.00 82.38 214 LEU A C 1
ATOM 1682 O O . LEU A 1 214 ? -16.228 -3.097 -2.821 1.00 82.38 214 LEU A O 1
ATOM 1686 N N . ASP A 1 215 ? -16.241 -1.479 -4.378 1.00 77.44 215 ASP A N 1
ATOM 1687 C CA . ASP A 1 215 ? -14.784 -1.306 -4.371 1.00 77.44 215 ASP A CA 1
ATOM 1688 C C . ASP A 1 215 ? -14.297 -0.719 -3.035 1.00 77.44 215 ASP A C 1
ATOM 1690 O O . ASP A 1 215 ? -13.280 -1.164 -2.493 1.00 77.44 215 ASP A O 1
ATOM 1694 N N . ARG A 1 216 ? -15.061 0.207 -2.439 1.00 80.88 216 ARG A N 1
ATOM 1695 C CA . ARG A 1 216 ? -14.812 0.714 -1.084 1.00 80.88 216 ARG A CA 1
ATOM 1696 C C . ARG A 1 216 ? -14.929 -0.393 -0.036 1.00 80.88 216 ARG A C 1
ATOM 1698 O O . ARG A 1 216 ? -14.035 -0.531 0.798 1.00 80.88 216 ARG A O 1
ATOM 1705 N N . GLY A 1 217 ? -15.974 -1.213 -0.102 1.00 88.69 217 GLY A N 1
ATOM 1706 C CA . GLY A 1 217 ? -16.166 -2.362 0.780 1.00 88.69 217 GLY A CA 1
ATOM 1707 C C . GLY A 1 217 ? -15.018 -3.366 0.694 1.00 88.69 217 GLY A C 1
ATOM 1708 O O . GLY A 1 217 ? -14.495 -3.791 1.723 1.00 88.69 217 GLY A O 1
ATOM 1709 N N . ARG A 1 218 ? -14.539 -3.660 -0.522 1.00 88.19 218 ARG A N 1
ATOM 1710 C CA . ARG A 1 218 ? -13.351 -4.498 -0.754 1.00 88.19 218 ARG A CA 1
ATOM 1711 C C . ARG A 1 218 ? -12.097 -3.913 -0.100 1.00 88.19 218 ARG A C 1
ATOM 1713 O O . ARG A 1 218 ? -11.325 -4.650 0.507 1.00 88.19 218 ARG A O 1
ATOM 1720 N N . GLN A 1 219 ? -11.871 -2.605 -0.222 1.00 83.62 219 GLN A N 1
ATOM 1721 C CA . GLN A 1 219 ? -10.723 -1.945 0.413 1.00 83.62 219 GLN A CA 1
ATOM 1722 C C . GLN A 1 219 ? -10.801 -2.021 1.939 1.00 83.62 219 GLN A C 1
ATOM 1724 O O . GLN A 1 219 ? -9.800 -2.291 2.599 1.00 83.62 219 GLN A O 1
ATOM 1729 N N . LEU A 1 220 ? -11.990 -1.810 2.506 1.00 88.88 220 LEU A N 1
ATOM 1730 C CA . LEU A 1 220 ? -12.215 -1.916 3.946 1.00 88.88 220 LEU A CA 1
ATOM 1731 C C . LEU A 1 220 ? -12.012 -3.353 4.441 1.00 88.88 220 LEU A C 1
ATOM 1733 O O . LEU A 1 220 ? -11.393 -3.542 5.490 1.00 88.88 220 LEU A O 1
ATOM 1737 N N . TYR A 1 221 ? -12.431 -4.350 3.653 1.00 93.56 221 TYR A N 1
ATOM 1738 C CA . TYR A 1 221 ? -12.239 -5.772 3.943 1.00 93.56 221 TYR A CA 1
ATOM 1739 C C . TYR A 1 221 ? -10.766 -6.164 4.090 1.00 93.56 221 TYR A C 1
ATOM 1741 O O . TYR A 1 221 ? -10.476 -7.107 4.818 1.00 93.56 221 TYR A O 1
ATOM 1749 N N . ALA A 1 222 ? -9.819 -5.429 3.495 1.00 88.69 222 ALA A N 1
ATOM 1750 C CA . ALA A 1 222 ? -8.390 -5.697 3.680 1.00 88.69 222 ALA A CA 1
ATOM 1751 C C . ALA A 1 222 ? -7.970 -5.679 5.164 1.00 88.69 222 ALA A C 1
ATOM 1753 O O . ALA A 1 222 ? -7.091 -6.438 5.554 1.00 88.69 222 ALA A O 1
ATOM 1754 N N . GLN A 1 223 ? -8.631 -4.873 6.005 1.00 88.81 223 GLN A N 1
ATOM 1755 C CA . GLN A 1 223 ? -8.402 -4.862 7.457 1.00 88.81 223 GLN A CA 1
ATOM 1756 C C . GLN A 1 223 ? -8.938 -6.129 8.139 1.00 88.81 223 GLN A C 1
ATOM 1758 O O . GLN A 1 223 ? -8.344 -6.612 9.098 1.00 88.81 223 GLN A O 1
ATOM 1763 N N . CYS A 1 224 ? -10.058 -6.668 7.649 1.00 94.19 224 CYS A N 1
ATOM 1764 C CA . CYS A 1 224 ? -10.678 -7.893 8.154 1.00 94.19 224 CYS A CA 1
ATOM 1765 C C . CYS A 1 224 ? -9.883 -9.133 7.714 1.00 94.19 224 CYS A C 1
ATOM 1767 O O . CYS A 1 224 ? -9.653 -10.046 8.505 1.00 94.19 224 CYS A O 1
ATOM 1769 N N . ALA A 1 225 ? -9.419 -9.135 6.464 1.00 91.56 225 ALA A N 1
ATOM 1770 C CA . ALA A 1 225 ? -8.678 -10.223 5.841 1.00 91.56 225 ALA A CA 1
ATOM 1771 C C . ALA A 1 225 ? -7.410 -10.614 6.617 1.00 91.56 225 ALA A C 1
ATOM 1773 O O . ALA A 1 225 ? -7.056 -11.790 6.628 1.00 91.56 225 ALA A O 1
ATOM 1774 N N . LEU A 1 226 ? -6.777 -9.658 7.313 1.00 88.56 226 LEU A N 1
ATOM 1775 C CA . LEU A 1 226 ? -5.596 -9.895 8.155 1.00 88.56 226 LEU A CA 1
ATOM 1776 C C . LEU A 1 226 ? -5.811 -11.010 9.185 1.00 88.56 226 LEU A C 1
ATOM 1778 O O . LEU A 1 226 ? -4.897 -11.790 9.431 1.00 88.56 226 LEU A O 1
ATOM 1782 N N . CYS A 1 227 ? -7.009 -11.095 9.766 1.00 94.00 227 CYS A N 1
ATOM 1783 C CA . CYS A 1 227 ? -7.351 -12.157 10.709 1.00 94.00 227 CYS A CA 1
ATOM 1784 C C . CYS A 1 227 ? -8.169 -13.258 10.027 1.00 94.00 227 CYS A C 1
ATOM 1786 O O . CYS A 1 227 ? -7.901 -14.437 10.235 1.00 94.00 227 CYS A O 1
ATOM 1788 N N . HIS A 1 228 ? -9.136 -12.883 9.187 1.00 94.88 228 HIS A N 1
ATOM 1789 C CA . HIS A 1 228 ? -10.178 -13.784 8.687 1.00 94.88 228 HIS A CA 1
ATOM 1790 C C . HIS A 1 228 ? -9.791 -14.630 7.460 1.00 94.88 228 HIS A C 1
ATOM 1792 O O . HIS A 1 228 ? -10.524 -15.553 7.128 1.00 94.88 228 HIS A O 1
ATOM 1798 N N . LEU A 1 229 ? -8.661 -14.352 6.790 1.00 88.62 229 LEU A N 1
ATOM 1799 C CA . LEU A 1 229 ? -8.086 -15.265 5.781 1.00 88.62 229 LEU A CA 1
ATOM 1800 C C . LEU A 1 229 ? -7.076 -16.255 6.375 1.00 88.62 229 LEU A C 1
ATOM 1802 O O . LEU A 1 229 ? -6.592 -17.148 5.684 1.00 88.62 229 LEU A O 1
ATOM 1806 N N . SER A 1 230 ? -6.729 -16.078 7.647 1.00 82.44 230 SER A N 1
ATOM 1807 C CA . SER A 1 230 ? -5.877 -16.995 8.399 1.00 82.44 230 SER A CA 1
ATOM 1808 C C . SER A 1 230 ? -6.734 -17.850 9.333 1.00 82.44 230 SER A C 1
ATOM 1810 O O . SER A 1 230 ? -7.886 -17.524 9.595 1.00 82.44 230 SER A O 1
ATOM 1812 N N . SER A 1 231 ? -6.158 -18.883 9.941 1.00 80.25 231 SER A N 1
ATOM 1813 C CA . SER A 1 231 ? -6.838 -19.677 10.973 1.00 80.25 231 SER A CA 1
ATOM 1814 C C . SER A 1 231 ? -6.979 -18.965 12.332 1.00 80.25 231 SER A C 1
ATOM 1816 O O . SER A 1 231 ? -7.401 -19.588 13.30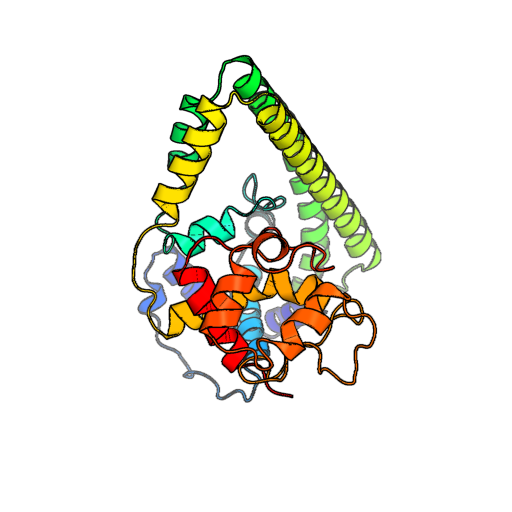4 1.00 80.25 231 SER A O 1
ATOM 1818 N N . SER A 1 232 ? -6.599 -17.684 12.446 1.00 89.50 232 SER A N 1
ATOM 1819 C CA . SER A 1 232 ? -6.678 -16.923 13.706 1.00 89.50 232 SER A CA 1
ATOM 1820 C C . SER A 1 232 ? -8.073 -16.359 14.016 1.00 89.50 232 SER A C 1
ATOM 1822 O O . SER A 1 232 ? -8.317 -15.938 15.146 1.00 89.50 232 SER A O 1
ATOM 1824 N N . ALA A 1 233 ? -8.993 -16.369 13.048 1.00 94.75 233 ALA A N 1
ATOM 1825 C CA . ALA A 1 233 ? -10.383 -15.936 13.193 1.00 94.75 233 ALA A CA 1
ATOM 1826 C C . ALA A 1 233 ? -11.303 -16.785 12.285 1.00 94.75 233 ALA A C 1
ATOM 1828 O O . ALA A 1 233 ? -10.810 -17.380 11.329 1.00 94.75 233 ALA A O 1
ATOM 1829 N N . PRO A 1 234 ? -12.624 -16.859 12.546 1.00 95.56 234 PRO A N 1
ATOM 1830 C CA . PRO A 1 234 ? -13.560 -17.615 11.702 1.00 95.56 234 PRO A CA 1
ATOM 1831 C C . PRO A 1 234 ? -13.663 -17.017 10.292 1.00 95.56 234 PRO A C 1
ATOM 1833 O O . PRO A 1 234 ? -13.589 -15.797 10.146 1.00 95.56 234 PRO A O 1
ATOM 1836 N N . SER A 1 235 ? -13.912 -17.832 9.266 1.00 94.94 235 SER A N 1
ATOM 1837 C CA . SER A 1 235 ? -14.140 -17.354 7.896 1.00 94.94 235 SER A CA 1
ATOM 1838 C C . SER A 1 235 ? -15.319 -16.379 7.850 1.00 94.94 235 SER A C 1
ATOM 1840 O O . SER A 1 235 ? -16.303 -16.535 8.575 1.00 94.94 235 SER A O 1
ATOM 1842 N N . LEU A 1 236 ? -15.244 -15.370 6.981 1.00 96.50 236 LEU A N 1
ATOM 1843 C CA . LEU A 1 236 ? -16.341 -14.434 6.714 1.00 96.50 236 LEU A CA 1
ATOM 1844 C C . LEU A 1 236 ? -17.181 -14.825 5.490 1.00 96.50 236 LEU A C 1
ATOM 1846 O O . LEU A 1 236 ? -18.096 -14.086 5.119 1.00 96.50 236 LEU A O 1
ATOM 1850 N N . ASP A 1 237 ? -16.917 -15.981 4.886 1.00 94.38 237 ASP A N 1
ATOM 1851 C CA . ASP A 1 237 ? -17.676 -16.457 3.734 1.00 94.38 237 ASP A CA 1
ATOM 1852 C C . ASP A 1 237 ? -19.127 -16.721 4.125 1.00 94.38 237 ASP A C 1
ATOM 1854 O O . ASP A 1 237 ? -19.433 -17.311 5.171 1.00 94.38 237 ASP A O 1
ATOM 1858 N N . SER A 1 238 ? -20.040 -16.208 3.299 1.00 94.25 238 SER A N 1
ATOM 1859 C CA . SER A 1 238 ? -21.480 -16.267 3.541 1.00 94.25 238 SER A CA 1
ATOM 1860 C C . SER A 1 238 ? -21.905 -15.719 4.915 1.00 94.25 238 SER A C 1
ATOM 1862 O O . SER A 1 238 ? -22.950 -16.111 5.423 1.00 94.25 238 SER A O 1
ATOM 1864 N N . ILE A 1 239 ? -21.128 -14.817 5.542 1.00 97.06 239 ILE A N 1
ATOM 1865 C CA . ILE A 1 239 ? -21.393 -14.336 6.914 1.00 97.06 239 ILE A CA 1
ATOM 1866 C C . ILE A 1 239 ? -22.748 -13.636 7.053 1.00 97.06 239 ILE A C 1
ATOM 1868 O O . ILE A 1 239 ? -23.395 -13.748 8.093 1.00 97.06 239 ILE A O 1
ATOM 1872 N N . VAL A 1 240 ? -23.197 -12.925 6.016 1.00 96.75 240 VAL A N 1
ATOM 1873 C CA . VAL A 1 240 ? -24.476 -12.208 6.038 1.00 96.75 240 VAL A CA 1
ATOM 1874 C C . VAL A 1 240 ? -25.617 -13.220 5.971 1.00 96.75 240 VAL A C 1
ATOM 1876 O O . VAL A 1 240 ? -25.804 -13.895 4.965 1.00 96.75 240 VAL A O 1
ATOM 1879 N N . GLY A 1 241 ? -26.385 -13.317 7.056 1.00 96.00 241 GLY A N 1
ATOM 1880 C CA . GLY A 1 241 ? -27.430 -14.324 7.240 1.00 96.00 241 GLY A CA 1
ATOM 1881 C C . GLY A 1 241 ? -26.950 -15.628 7.889 1.00 96.00 241 GLY A C 1
ATOM 1882 O O . GLY A 1 241 ? -27.777 -16.495 8.174 1.00 96.00 241 GLY A O 1
ATOM 1883 N N . ARG A 1 242 ? -25.651 -15.776 8.181 1.00 97.06 242 ARG A N 1
ATOM 1884 C CA . ARG A 1 242 ? -25.116 -16.950 8.886 1.00 97.06 242 ARG A CA 1
ATOM 1885 C C . ARG A 1 242 ? -25.450 -16.907 10.371 1.00 97.06 242 ARG A C 1
ATOM 1887 O O . ARG A 1 242 ? -25.631 -15.833 10.950 1.00 97.06 242 ARG A O 1
ATOM 1894 N N . LYS A 1 243 ? -25.485 -18.079 11.010 1.00 97.31 243 LYS A N 1
ATOM 1895 C CA . LYS A 1 243 ? -25.628 -18.149 12.463 1.00 97.31 243 LYS A CA 1
ATOM 1896 C C . LYS A 1 243 ? -24.409 -17.535 13.163 1.00 97.31 243 LYS A C 1
ATOM 1898 O O . LYS A 1 243 ? -23.270 -17.658 12.705 1.00 97.31 243 LYS A O 1
ATOM 1903 N N . VAL A 1 244 ? -24.648 -16.844 14.273 1.00 97.75 244 VAL A N 1
ATOM 1904 C CA . VAL A 1 244 ? -23.570 -16.281 15.094 1.00 97.75 244 VAL A CA 1
ATOM 1905 C C . VAL A 1 244 ? -22.786 -17.427 15.736 1.00 97.75 244 VAL A C 1
ATOM 1907 O O . VAL A 1 244 ? -23.377 -18.381 16.236 1.00 97.75 244 VAL A O 1
ATOM 1910 N N . ALA A 1 245 ? -21.453 -17.323 15.709 1.00 96.19 245 ALA A N 1
ATOM 1911 C CA . ALA A 1 245 ? -20.525 -18.320 16.249 1.00 96.19 245 ALA A CA 1
ATOM 1912 C C . ALA A 1 245 ? -20.709 -19.748 15.683 1.00 96.19 245 ALA A C 1
ATOM 1914 O O . ALA A 1 245 ? -20.652 -20.722 16.428 1.00 96.19 245 ALA A O 1
ATOM 1915 N N . SER A 1 246 ? -20.951 -19.878 14.371 1.00 95.88 246 SER A N 1
ATOM 1916 C CA . SER A 1 246 ? -21.295 -21.165 13.742 1.00 95.88 246 SER A CA 1
ATOM 1917 C C . SER A 1 246 ? -20.361 -21.641 12.625 1.00 95.88 246 SER A C 1
ATOM 1919 O O . SER A 1 246 ? -20.731 -22.565 11.904 1.00 95.88 246 SER A O 1
ATOM 1921 N N . ASP A 1 247 ? -19.213 -21.001 12.406 1.00 94.81 247 ASP A N 1
ATOM 1922 C CA . ASP A 1 247 ? -18.209 -21.535 11.476 1.00 94.81 247 ASP A CA 1
ATOM 1923 C C . ASP A 1 247 ? -17.645 -22.847 12.037 1.00 94.81 247 ASP A C 1
ATOM 1925 O O . ASP A 1 247 ? -17.053 -22.850 13.117 1.00 94.81 247 ASP A O 1
ATOM 1929 N N . SER A 1 248 ? -17.832 -23.950 11.310 1.00 91.00 248 SER A N 1
ATOM 1930 C CA . SER A 1 248 ? -17.353 -25.280 11.696 1.00 91.00 248 SER A CA 1
ATOM 1931 C C . SER A 1 248 ? -15.829 -25.401 11.702 1.00 91.00 248 SER A C 1
ATOM 1933 O O . SER A 1 248 ? -15.297 -26.281 12.373 1.00 91.00 248 SER A O 1
ATOM 1935 N N . GLY A 1 249 ? -15.125 -24.535 10.966 1.00 90.81 249 GLY A N 1
ATOM 1936 C CA . GLY A 1 249 ? -13.665 -24.487 10.933 1.00 90.81 249 GLY A CA 1
ATOM 1937 C C . GLY A 1 249 ? -13.038 -23.763 12.127 1.00 90.81 249 GLY A C 1
ATOM 1938 O O . GLY A 1 249 ? -11.815 -23.763 12.259 1.00 90.81 249 GLY A O 1
ATOM 1939 N N . TYR A 1 250 ? -13.843 -23.153 13.005 1.00 95.00 250 TYR A N 1
ATOM 1940 C CA . TYR A 1 250 ? -13.352 -22.323 14.102 1.00 95.00 250 TYR A CA 1
ATOM 1941 C C . TYR A 1 250 ? -14.030 -22.672 15.429 1.00 95.00 250 TYR A C 1
ATOM 1943 O O . TYR A 1 250 ? -15.244 -22.574 15.573 1.00 95.00 250 TYR A O 1
ATOM 1951 N N . SER A 1 251 ? -13.236 -23.042 16.435 1.00 92.06 251 SER A N 1
ATOM 1952 C CA . SER A 1 251 ? -13.738 -23.473 17.748 1.00 92.06 251 SER A CA 1
ATOM 1953 C C . SER A 1 251 ? -13.551 -22.439 18.861 1.00 92.06 251 SER A C 1
ATOM 1955 O O . SER A 1 251 ? -14.274 -22.469 19.855 1.00 92.06 251 SER A O 1
ATOM 1957 N N . ASN A 1 252 ? -12.611 -21.501 18.715 1.00 94.62 252 ASN A N 1
ATOM 1958 C CA . ASN A 1 252 ? -12.190 -20.610 19.800 1.00 94.62 252 ASN A CA 1
ATOM 1959 C C . ASN A 1 252 ? -13.007 -19.304 19.867 1.00 94.62 252 ASN A C 1
ATOM 1961 O O . ASN A 1 252 ? -12.469 -18.194 19.772 1.00 94.62 252 ASN A O 1
ATOM 1965 N N . TYR A 1 253 ? -14.331 -19.416 19.969 1.00 96.56 253 TYR A N 1
ATOM 1966 C CA . TYR A 1 253 ? -15.203 -18.254 20.157 1.00 96.56 253 TYR A CA 1
ATOM 1967 C C . TYR A 1 253 ? -15.158 -17.745 21.601 1.00 96.56 253 TYR A C 1
ATOM 1969 O O . TYR A 1 253 ? -15.157 -18.524 22.550 1.00 96.56 253 TYR A O 1
ATOM 1977 N N . SER A 1 254 ? -15.196 -16.422 21.782 1.00 97.00 254 SER A N 1
ATOM 1978 C CA . SER A 1 254 ? -15.370 -15.832 23.113 1.00 97.00 254 SER A CA 1
ATOM 1979 C C . SER A 1 254 ? -16.722 -16.220 23.706 1.00 97.00 254 SER A C 1
ATOM 1981 O O . SER A 1 254 ? -17.731 -16.144 22.998 1.00 97.00 254 SER A O 1
ATOM 1983 N N . ALA A 1 255 ? -16.761 -16.499 25.011 1.00 97.50 255 ALA A N 1
ATOM 1984 C CA . ALA A 1 255 ? -18.003 -16.783 25.735 1.00 97.50 255 ALA A CA 1
ATOM 1985 C C . ALA A 1 255 ? -19.081 -15.707 25.499 1.00 97.50 255 ALA A C 1
ATOM 1987 O O . ALA A 1 255 ? -20.234 -16.039 25.247 1.00 97.50 255 ALA A O 1
ATOM 1988 N N . ALA A 1 256 ? -18.689 -14.428 25.455 1.00 97.38 256 ALA A N 1
ATOM 1989 C CA . ALA A 1 256 ? -19.599 -13.310 25.200 1.00 97.38 256 ALA A CA 1
ATOM 1990 C C . ALA A 1 256 ? -20.270 -13.360 23.811 1.00 97.38 256 ALA A C 1
ATOM 1992 O O . ALA A 1 256 ? -21.431 -12.983 23.658 1.00 97.38 256 ALA A O 1
ATOM 1993 N N . LEU A 1 257 ? -19.562 -13.850 22.786 1.00 97.31 257 LEU A N 1
ATOM 1994 C CA . LEU A 1 257 ? -20.125 -14.004 21.441 1.00 97.31 257 LEU A CA 1
ATOM 1995 C C . LEU A 1 257 ? -21.073 -15.208 21.358 1.00 97.31 257 LEU A C 1
ATOM 1997 O O . LEU A 1 257 ? -22.102 -15.130 20.690 1.00 97.31 257 LEU A O 1
ATOM 2001 N N . VAL A 1 258 ? -20.750 -16.299 22.058 1.00 96.62 258 VAL A N 1
ATOM 2002 C CA . VAL A 1 258 ? -21.644 -17.462 22.195 1.00 96.62 258 VAL A CA 1
ATOM 2003 C C . VAL A 1 258 ? -22.912 -17.075 22.961 1.00 96.62 258 VAL A C 1
ATOM 2005 O O . VAL A 1 258 ? -24.010 -17.481 22.606 1.00 96.62 258 VAL A O 1
ATOM 2008 N N . GLU A 1 259 ? -22.806 -16.226 23.979 1.00 96.56 259 GLU A N 1
ATOM 2009 C CA . GLU A 1 259 ? -23.982 -15.707 24.673 1.00 96.56 259 GLU A CA 1
ATOM 2010 C C . GLU A 1 259 ? -24.842 -14.816 23.762 1.00 96.56 259 GLU A C 1
ATOM 2012 O O . GLU A 1 259 ? -26.073 -14.901 23.792 1.00 96.56 259 GLU A O 1
ATOM 2017 N N . LEU A 1 260 ? -24.216 -13.985 22.917 1.00 95.12 260 LEU A N 1
ATOM 2018 C CA . LEU A 1 260 ? -24.947 -13.206 21.919 1.00 95.12 260 LEU A CA 1
ATOM 2019 C C . LEU A 1 260 ? -25.707 -14.120 20.950 1.00 95.12 260 LEU A C 1
ATOM 2021 O O . LEU A 1 260 ? -26.860 -13.817 20.650 1.00 95.12 260 LEU A O 1
ATOM 2025 N N . SER A 1 261 ? -25.124 -15.241 20.506 1.00 95.56 261 SER A N 1
ATOM 2026 C CA . SER A 1 261 ? -25.789 -16.143 19.553 1.00 95.56 261 SER A CA 1
ATOM 2027 C C . SER A 1 261 ? -27.088 -16.750 20.097 1.00 95.56 261 SER A C 1
ATOM 2029 O O . SER A 1 261 ? -28.000 -17.030 19.324 1.00 95.56 261 SER A O 1
ATOM 2031 N N . ASN A 1 262 ? -27.239 -16.867 21.419 1.00 95.12 262 ASN A N 1
ATOM 2032 C CA . ASN A 1 262 ? -28.493 -17.310 22.035 1.00 95.12 262 ASN A CA 1
ATOM 2033 C C . ASN A 1 262 ? -29.608 -16.251 21.959 1.00 95.12 262 ASN A C 1
ATOM 2035 O O . ASN A 1 262 ? -30.787 -16.596 21.940 1.00 95.12 262 ASN A O 1
ATOM 2039 N N . ARG A 1 263 ? -29.250 -14.960 21.927 1.00 94.94 263 ARG A N 1
ATOM 2040 C CA . ARG A 1 263 ? -30.199 -13.827 21.910 1.00 94.94 263 ARG A CA 1
ATOM 2041 C C . ARG A 1 263 ? -30.461 -13.305 20.500 1.00 94.94 263 ARG A C 1
ATOM 2043 O O . ARG A 1 263 ? -31.577 -12.916 20.172 1.00 94.94 263 ARG A O 1
ATOM 2050 N N . GLN A 1 264 ? -29.421 -13.284 19.676 1.00 94.25 264 GLN A N 1
ATOM 2051 C CA . GLN A 1 264 ? -29.422 -12.833 18.293 1.00 94.25 264 GLN A CA 1
ATOM 2052 C C . GLN A 1 264 ? -28.691 -13.883 17.448 1.00 94.25 264 GLN A C 1
ATOM 2054 O O . GLN A 1 264 ? -27.492 -13.770 17.199 1.00 94.25 264 GLN A O 1
ATOM 2059 N N . PRO A 1 265 ? -29.399 -14.939 17.018 1.00 94.56 265 PRO A N 1
ATOM 2060 C CA . PRO A 1 265 ? -28.767 -16.121 16.445 1.00 94.56 265 PRO A CA 1
ATOM 2061 C C . PRO A 1 265 ? -28.231 -15.926 15.032 1.00 94.56 265 PRO A C 1
ATOM 2063 O O . PRO A 1 265 ? -27.531 -16.810 14.552 1.00 94.56 265 PRO A O 1
ATOM 2066 N N . ILE A 1 266 ? -28.550 -14.820 14.353 1.00 97.88 266 ILE A N 1
ATOM 2067 C CA . ILE A 1 266 ? -28.237 -14.596 12.936 1.00 97.88 266 ILE A CA 1
ATOM 2068 C C . ILE A 1 266 ? -27.520 -13.258 12.757 1.00 97.88 266 ILE A C 1
ATOM 2070 O O . ILE A 1 266 ? -27.986 -12.227 13.243 1.00 97.88 266 ILE A O 1
ATOM 2074 N N . TRP A 1 267 ? -26.439 -13.262 11.975 1.00 97.94 267 TRP A N 1
ATOM 2075 C CA . TRP A 1 267 ? -25.766 -12.057 11.496 1.00 97.94 267 TRP A CA 1
ATOM 2076 C C . TRP A 1 267 ? -26.599 -11.340 10.430 1.00 97.94 267 TRP A C 1
ATOM 2078 O O . TRP A 1 267 ? -26.398 -11.506 9.227 1.00 97.94 267 TRP A O 1
ATOM 2088 N N . THR A 1 268 ? -27.557 -10.529 10.871 1.00 97.94 268 THR A N 1
ATOM 2089 C CA . THR A 1 268 ? -28.274 -9.601 9.987 1.00 97.94 268 THR A CA 1
ATOM 2090 C C . THR A 1 268 ? -27.370 -8.434 9.584 1.00 97.94 268 THR A C 1
ATOM 2092 O O . THR A 1 268 ? -26.387 -8.136 10.262 1.00 97.94 268 THR A O 1
ATOM 2095 N N . GLU A 1 269 ? -27.707 -7.729 8.501 1.00 97.31 269 GLU A N 1
ATOM 2096 C CA . GLU A 1 269 ? -26.967 -6.522 8.096 1.00 97.31 269 GLU A CA 1
ATOM 2097 C C . GLU A 1 269 ? -26.956 -5.461 9.211 1.00 97.31 269 GLU A C 1
ATOM 2099 O O . GLU A 1 269 ? -25.926 -4.842 9.472 1.00 97.31 269 GLU A O 1
ATOM 2104 N N . ALA A 1 270 ? -28.076 -5.300 9.924 1.00 97.38 270 ALA A N 1
ATOM 2105 C CA . ALA A 1 270 ? -28.184 -4.377 11.051 1.00 97.38 270 ALA A CA 1
ATOM 2106 C C . ALA A 1 270 ? -27.249 -4.772 12.204 1.00 97.38 270 ALA A C 1
ATOM 2108 O O . ALA A 1 270 ? -26.491 -3.933 12.688 1.00 97.38 270 ALA A O 1
ATOM 2109 N N . LEU A 1 271 ? -27.244 -6.054 12.583 1.00 97.94 271 LEU A N 1
ATOM 2110 C CA . LEU A 1 271 ? -26.389 -6.549 13.657 1.00 97.94 271 LEU A CA 1
ATOM 2111 C C . LEU A 1 271 ? -24.902 -6.479 13.290 1.00 97.94 271 LEU A C 1
ATOM 2113 O O . LEU A 1 271 ? -24.076 -6.101 14.117 1.00 97.94 271 LEU A O 1
ATOM 2117 N N . LEU A 1 272 ? -24.550 -6.793 12.041 1.00 98.06 272 LEU A N 1
ATOM 2118 C CA . LEU A 1 272 ? -23.186 -6.619 11.544 1.00 98.06 272 LEU A CA 1
ATOM 2119 C C . LEU A 1 272 ? -22.766 -5.149 11.585 1.00 98.06 272 LEU A C 1
ATOM 2121 O O . LEU A 1 272 ? -21.659 -4.855 12.022 1.00 98.06 272 LEU A O 1
ATOM 2125 N N . SER A 1 273 ? -23.635 -4.221 11.174 1.00 97.31 273 SER A N 1
ATOM 2126 C CA . SER A 1 273 ? -23.337 -2.785 11.222 1.00 97.31 273 SER A CA 1
ATOM 2127 C C . SER A 1 273 ? -23.095 -2.306 12.654 1.00 97.31 273 SER A C 1
ATOM 2129 O O . SER A 1 273 ? -22.120 -1.603 12.907 1.00 97.31 273 SER A O 1
ATOM 2131 N N . GLU A 1 274 ? -23.926 -2.724 13.609 1.00 97.12 274 GLU A N 1
ATOM 2132 C CA . GLU A 1 274 ? -23.751 -2.385 15.024 1.00 97.12 274 GLU A CA 1
ATOM 2133 C C . GLU A 1 274 ? -22.467 -2.994 15.606 1.00 97.12 274 GLU A C 1
ATOM 2135 O O . GLU A 1 274 ? -21.686 -2.308 16.268 1.00 97.12 274 GLU A O 1
ATOM 2140 N N . PHE A 1 275 ? -22.195 -4.266 15.303 1.00 97.50 275 PHE A N 1
ATOM 2141 C CA . PHE A 1 275 ? -20.996 -4.948 15.780 1.00 97.50 275 PHE A CA 1
ATOM 2142 C C . PHE A 1 275 ? -19.721 -4.323 15.213 1.00 97.50 275 PHE A C 1
ATOM 2144 O O . PHE A 1 275 ? -18.764 -4.102 15.946 1.00 97.50 275 PHE A O 1
ATOM 2151 N N . ILE A 1 276 ? -19.709 -3.994 13.921 1.00 97.31 276 ILE A N 1
ATOM 2152 C CA . ILE A 1 276 ? -18.558 -3.401 13.235 1.00 97.31 276 ILE A CA 1
ATOM 2153 C C . ILE A 1 276 ? -18.327 -1.945 13.673 1.00 97.31 276 ILE A C 1
ATOM 2155 O O . ILE A 1 276 ? -17.181 -1.497 13.655 1.00 97.31 276 ILE A O 1
ATOM 2159 N N . ASP A 1 277 ? -19.361 -1.201 14.086 1.00 95.94 277 ASP A N 1
ATOM 2160 C CA . ASP A 1 277 ? -19.211 0.165 14.613 1.00 95.94 277 ASP A CA 1
ATOM 2161 C C . ASP A 1 277 ? -18.306 0.194 15.848 1.00 95.94 277 ASP A C 1
ATOM 2163 O O . ASP A 1 277 ? -17.377 0.999 15.918 1.00 95.94 277 ASP A O 1
ATOM 2167 N N . SER A 1 278 ? -18.528 -0.726 16.793 1.00 95.19 278 SER A N 1
ATOM 2168 C CA . SER A 1 278 ? -17.687 -0.873 17.981 1.00 95.19 278 SER A CA 1
ATOM 2169 C C . SER A 1 278 ? -17.858 -2.260 18.634 1.00 95.19 278 SER A C 1
ATOM 2171 O O . SER A 1 278 ? -18.692 -2.429 19.530 1.00 95.19 278 SER A O 1
ATOM 2173 N N . PRO A 1 279 ? -17.039 -3.264 18.255 1.00 96.38 279 PRO A N 1
ATOM 2174 C CA . PRO A 1 279 ? -17.223 -4.654 18.687 1.00 96.38 279 PRO A CA 1
ATOM 2175 C C . PRO A 1 279 ? -17.257 -4.836 20.202 1.00 96.38 279 PRO A C 1
ATOM 2177 O O . PRO A 1 279 ? -18.131 -5.514 20.735 1.00 96.38 279 PRO A O 1
ATOM 2180 N N . LYS A 1 280 ? -16.322 -4.193 20.911 1.00 95.12 280 LYS A N 1
ATOM 2181 C CA . LYS A 1 280 ? -16.216 -4.282 22.375 1.00 95.12 280 LYS A CA 1
ATOM 2182 C C . LYS A 1 280 ? -17.323 -3.527 23.110 1.00 95.12 280 LYS A C 1
ATOM 2184 O O . LYS A 1 280 ? -17.554 -3.816 24.279 1.00 95.12 280 LYS A O 1
ATOM 2189 N N . LYS A 1 281 ? -17.984 -2.571 22.450 1.00 94.38 281 LYS A N 1
ATOM 2190 C CA . LYS A 1 281 ? -19.137 -1.859 23.010 1.00 94.38 281 LYS A CA 1
ATOM 2191 C C . LYS A 1 281 ? -20.398 -2.712 22.908 1.00 94.38 281 LYS A C 1
ATOM 2193 O O . LYS A 1 281 ? -21.135 -2.789 23.882 1.00 94.38 281 LYS A O 1
ATOM 2198 N N . LEU A 1 282 ? -20.621 -3.364 21.762 1.00 95.56 282 LEU A N 1
ATOM 2199 C CA . LEU A 1 282 ? -21.764 -4.262 21.580 1.00 95.56 282 LEU A CA 1
ATOM 2200 C C . LEU A 1 282 ? -21.598 -5.572 22.364 1.00 95.56 282 LEU A C 1
ATOM 2202 O O . LEU A 1 282 ? -22.544 -6.061 22.975 1.00 95.56 282 LEU A O 1
ATOM 2206 N N . ILE A 1 283 ? -20.388 -6.138 22.344 1.00 96.81 283 ILE A N 1
ATOM 2207 C CA . ILE A 1 283 ? -20.061 -7.424 22.963 1.00 96.81 283 ILE A CA 1
ATOM 2208 C C . ILE A 1 283 ? -18.845 -7.248 23.885 1.00 96.81 283 ILE A C 1
ATOM 2210 O O . ILE A 1 283 ? -17.714 -7.579 23.504 1.00 96.81 283 ILE A O 1
ATOM 2214 N N . PRO A 1 284 ? -19.034 -6.718 25.107 1.00 97.00 284 PRO A N 1
ATOM 2215 C CA . PRO A 1 284 ? -17.976 -6.695 26.109 1.00 97.00 284 PRO A CA 1
ATOM 2216 C C . PRO A 1 284 ? -17.415 -8.106 26.334 1.00 97.00 284 PRO A C 1
ATOM 2218 O O . PRO A 1 284 ? -18.161 -9.051 26.568 1.00 97.00 284 PRO A O 1
ATOM 2221 N N . GLY A 1 285 ? -16.094 -8.264 26.224 1.00 95.00 285 GLY A N 1
ATOM 2222 C CA . GLY A 1 285 ? -15.433 -9.573 26.319 1.00 95.00 285 GLY A CA 1
ATOM 2223 C C . GLY A 1 285 ? -15.286 -10.332 24.994 1.00 95.00 285 GLY A C 1
ATOM 2224 O O . GLY A 1 285 ? -14.754 -11.441 25.000 1.00 95.00 285 GLY A O 1
ATOM 2225 N N . THR A 1 286 ? -15.688 -9.751 23.855 1.00 96.94 286 THR A N 1
ATOM 2226 C CA . THR A 1 286 ? -15.323 -10.301 22.539 1.00 96.94 286 THR A CA 1
ATOM 2227 C C . THR A 1 286 ? -13.806 -10.343 22.354 1.00 96.94 286 THR A C 1
ATOM 2229 O O . THR A 1 286 ? -13.087 -9.409 22.725 1.00 96.94 286 THR A O 1
ATOM 2232 N N . TYR A 1 287 ? -13.312 -11.415 21.733 1.00 96.12 287 TYR A N 1
ATOM 2233 C CA . TYR A 1 287 ? -11.895 -11.551 21.380 1.00 96.12 287 TYR A CA 1
ATOM 2234 C C . TYR A 1 287 ? -11.506 -10.723 20.149 1.00 96.12 287 TYR A C 1
ATOM 2236 O O . TYR A 1 287 ? -10.320 -10.536 19.881 1.00 96.12 287 TYR A O 1
ATOM 2244 N N . MET A 1 288 ? -12.477 -10.168 19.417 1.00 95.50 288 MET A N 1
ATOM 2245 C CA . MET A 1 288 ? -12.195 -9.304 18.274 1.00 95.50 288 MET A CA 1
ATOM 2246 C C . MET A 1 288 ? -11.572 -7.977 18.739 1.00 95.50 288 MET A C 1
ATOM 2248 O O . MET A 1 288 ? -12.248 -7.088 19.255 1.00 95.50 288 MET A O 1
ATOM 2252 N N . GLY A 1 289 ? -10.264 -7.820 18.515 1.00 90.75 289 GLY A N 1
ATOM 2253 C CA . GLY A 1 289 ? -9.490 -6.619 18.861 1.00 90.75 289 GLY A CA 1
ATOM 2254 C C . GLY A 1 289 ? -9.725 -5.400 17.957 1.00 90.75 289 GLY A C 1
ATOM 2255 O O . GLY A 1 289 ? -8.985 -4.420 18.049 1.00 90.75 289 GLY A O 1
ATOM 2256 N N . TYR A 1 290 ? -10.723 -5.447 17.074 1.00 92.44 290 TYR A N 1
ATOM 2257 C CA . TYR A 1 290 ? -11.011 -4.376 16.126 1.00 92.44 290 TYR A CA 1
ATOM 2258 C C . TYR A 1 290 ? -11.570 -3.138 16.839 1.00 92.44 290 TYR A C 1
ATOM 2260 O O . TYR A 1 290 ? -12.474 -3.237 17.669 1.00 92.44 290 TYR A O 1
ATOM 2268 N N . ARG A 1 291 ? -11.021 -1.957 16.519 1.00 89.38 291 ARG A N 1
ATOM 2269 C CA . ARG A 1 291 ? -11.405 -0.684 17.160 1.00 89.38 291 ARG A CA 1
ATOM 2270 C C . ARG A 1 291 ? -12.773 -0.164 16.718 1.00 89.38 291 ARG A C 1
ATOM 2272 O O . ARG A 1 291 ? -13.348 0.648 17.434 1.00 89.38 291 ARG A O 1
ATOM 2279 N N . GLY A 1 292 ? -13.273 -0.641 15.582 1.00 89.44 292 GLY A N 1
ATOM 2280 C CA . GLY A 1 292 ? -14.549 -0.231 15.013 1.00 89.44 292 GLY A CA 1
ATOM 2281 C C . GLY A 1 292 ? -14.418 0.629 13.755 1.00 89.44 292 GLY A C 1
ATOM 2282 O O . GLY A 1 292 ? -13.355 1.182 13.462 1.00 89.44 292 GLY A O 1
ATOM 2283 N N . LEU A 1 293 ? -15.520 0.728 13.013 1.00 87.06 293 LEU A N 1
ATOM 2284 C CA . LEU A 1 293 ? -15.668 1.514 11.789 1.00 87.06 293 LEU A CA 1
ATOM 2285 C C . LEU A 1 293 ? -16.846 2.473 11.959 1.00 87.06 293 LEU A C 1
ATOM 2287 O O . LEU A 1 293 ? -17.988 2.117 11.686 1.00 87.06 293 LEU A O 1
ATOM 2291 N N . SER A 1 294 ? -16.566 3.689 12.421 1.00 83.75 294 SER A N 1
ATOM 2292 C CA . SER A 1 294 ? -17.596 4.639 12.866 1.00 83.75 294 SER A CA 1
ATOM 2293 C C . SER A 1 294 ? -18.450 5.241 11.748 1.00 83.75 294 SER A C 1
ATOM 2295 O O . SER A 1 294 ? -19.564 5.699 11.994 1.00 83.75 294 SER A O 1
ATOM 2297 N N . GLN A 1 295 ? -17.952 5.249 10.511 1.00 80.38 295 GLN A N 1
ATOM 2298 C CA . GLN A 1 295 ? -18.668 5.828 9.377 1.00 80.38 295 GLN A CA 1
ATOM 2299 C C . GLN A 1 295 ? -19.722 4.847 8.854 1.00 80.38 295 GLN A C 1
ATOM 2301 O O . GLN A 1 295 ? -19.389 3.776 8.345 1.00 80.38 295 GLN A O 1
ATOM 2306 N N . ALA A 1 296 ? -21.000 5.224 8.945 1.00 83.88 296 ALA A N 1
ATOM 2307 C CA . ALA A 1 296 ? -22.118 4.360 8.561 1.00 83.88 296 ALA A CA 1
ATOM 2308 C C . ALA A 1 296 ? -22.058 3.918 7.086 1.00 83.88 296 ALA A C 1
ATOM 2310 O O . ALA A 1 296 ? -22.303 2.751 6.788 1.00 83.88 296 ALA A O 1
ATOM 2311 N N . GLN A 1 297 ? -21.662 4.817 6.179 1.00 80.88 297 GLN A N 1
ATOM 2312 C CA . GLN A 1 297 ? -21.491 4.506 4.754 1.00 80.88 297 GLN A CA 1
ATOM 2313 C C . GLN A 1 297 ? -20.376 3.479 4.514 1.00 80.88 297 GLN A C 1
ATOM 2315 O O . GLN A 1 297 ? -20.545 2.567 3.710 1.00 80.88 297 GLN A O 1
ATOM 2320 N N . ASP A 1 298 ? -19.264 3.571 5.250 1.00 84.50 298 ASP A N 1
ATOM 2321 C CA . ASP A 1 298 ? -18.178 2.591 5.158 1.00 84.50 298 ASP A CA 1
ATOM 2322 C C . ASP A 1 298 ? -18.631 1.216 5.676 1.00 84.50 298 ASP A C 1
ATOM 2324 O O . ASP A 1 298 ? -18.311 0.194 5.070 1.00 84.50 298 ASP A O 1
ATOM 2328 N N . ARG A 1 299 ? -19.429 1.166 6.754 1.00 93.19 299 ARG A N 1
ATOM 2329 C CA . ARG A 1 299 ? -20.024 -0.098 7.221 1.00 93.19 299 ARG A CA 1
ATOM 2330 C C . ARG A 1 299 ? -20.974 -0.695 6.193 1.00 93.19 299 ARG A C 1
ATOM 2332 O O . ARG A 1 299 ? -20.895 -1.889 5.926 1.00 93.19 299 ARG A O 1
ATOM 2339 N N . GLN A 1 300 ? -21.833 0.124 5.591 1.00 91.25 300 GLN A N 1
ATOM 2340 C CA . GLN A 1 300 ? -22.745 -0.315 4.537 1.00 91.25 300 GLN A CA 1
ATOM 2341 C C . GLN A 1 300 ? -21.980 -0.854 3.320 1.00 91.25 300 GLN A C 1
ATOM 2343 O O . GLN A 1 300 ? -22.313 -1.924 2.815 1.00 91.25 300 GLN A O 1
ATOM 2348 N N . ALA A 1 301 ? -20.926 -0.158 2.885 1.00 89.38 301 ALA A N 1
ATOM 2349 C CA . ALA A 1 301 ? -20.050 -0.596 1.803 1.00 89.38 301 ALA A CA 1
ATOM 2350 C C . ALA A 1 301 ? -19.364 -1.934 2.132 1.00 89.38 301 ALA A C 1
ATOM 2352 O O . ALA A 1 301 ? -19.384 -2.861 1.320 1.00 89.38 301 ALA A O 1
ATOM 2353 N N . LEU A 1 302 ? -18.805 -2.070 3.342 1.00 95.00 302 LEU A N 1
ATOM 2354 C CA . LEU A 1 302 ? -18.184 -3.311 3.812 1.00 95.00 302 LEU A CA 1
ATOM 2355 C C . LEU A 1 302 ? -19.185 -4.472 3.845 1.00 95.00 302 LEU A C 1
ATOM 2357 O O . LEU A 1 302 ? -18.891 -5.530 3.301 1.00 95.00 302 LEU A O 1
ATOM 2361 N N . ILE A 1 303 ? -20.376 -4.279 4.417 1.00 96.19 303 ILE A N 1
ATOM 2362 C CA . ILE A 1 303 ? -21.430 -5.306 4.451 1.00 96.19 303 ILE A CA 1
ATOM 2363 C C . ILE A 1 303 ? -21.868 -5.678 3.032 1.00 96.19 303 ILE A C 1
ATOM 2365 O O . ILE A 1 303 ? -21.993 -6.861 2.721 1.00 96.19 303 ILE A O 1
ATOM 2369 N N . GLY A 1 304 ? -22.021 -4.693 2.143 1.00 94.62 304 GLY A N 1
ATOM 2370 C CA . GLY A 1 304 ? -22.291 -4.920 0.725 1.00 94.62 304 GLY A CA 1
ATOM 2371 C C . GLY A 1 304 ? -21.245 -5.821 0.066 1.00 94.62 304 GLY A C 1
ATOM 2372 O O . GLY A 1 304 ? -21.607 -6.737 -0.669 1.00 94.62 304 GLY A O 1
ATOM 2373 N N . TYR A 1 305 ? -19.962 -5.624 0.380 1.00 94.81 305 TYR A N 1
ATOM 2374 C CA . TYR A 1 305 ? -18.887 -6.502 -0.081 1.00 94.81 305 TYR A CA 1
ATOM 2375 C C . TYR A 1 305 ? -18.937 -7.895 0.564 1.00 94.81 305 TYR A C 1
ATOM 2377 O O . TYR A 1 305 ? -18.795 -8.887 -0.149 1.00 94.81 305 TYR A O 1
ATOM 2385 N N . LEU A 1 306 ? -19.203 -8.001 1.871 1.00 96.44 306 LEU A N 1
ATOM 2386 C CA . LEU A 1 306 ? -19.345 -9.290 2.567 1.00 96.44 306 LEU A CA 1
ATOM 2387 C C . LEU A 1 306 ? -20.446 -10.166 1.945 1.00 96.44 306 LEU A C 1
ATOM 2389 O O . LEU A 1 306 ? -20.275 -11.375 1.853 1.00 96.44 306 LEU A O 1
ATOM 2393 N N . LYS A 1 307 ? -21.531 -9.569 1.429 1.00 94.94 307 LYS A N 1
ATOM 2394 C CA . LYS A 1 307 ? -22.590 -10.290 0.688 1.00 94.94 307 LYS A CA 1
ATOM 2395 C C . LYS A 1 307 ? -22.102 -10.940 -0.610 1.00 94.94 307 LYS A C 1
ATOM 2397 O O . LYS A 1 307 ? -22.791 -11.795 -1.162 1.00 94.94 307 LYS A O 1
ATOM 2402 N N . THR A 1 308 ? -20.954 -10.510 -1.133 1.00 93.69 308 THR A N 1
ATOM 2403 C CA . THR A 1 308 ? -20.351 -11.085 -2.343 1.00 93.69 308 THR A CA 1
ATOM 2404 C C . THR A 1 308 ? -19.429 -12.265 -2.047 1.00 93.69 308 THR A C 1
ATOM 2406 O O . THR A 1 308 ? -19.111 -13.007 -2.976 1.00 93.69 308 THR A O 1
ATOM 2409 N N . LEU A 1 309 ? -19.024 -12.453 -0.783 1.00 91.88 309 LEU A N 1
ATOM 2410 C CA . LEU A 1 309 ? -18.193 -13.573 -0.352 1.00 91.88 309 LEU A CA 1
ATOM 2411 C C . LEU A 1 309 ? -19.052 -14.833 -0.249 1.00 91.88 309 LEU A C 1
ATOM 2413 O O . LEU A 1 309 ? -20.077 -14.844 0.435 1.00 91.88 309 LEU A O 1
ATOM 2417 N N . LYS A 1 310 ? -18.637 -15.881 -0.952 1.00 84.44 310 LYS A N 1
ATOM 2418 C CA . LYS A 1 310 ? -19.295 -17.188 -0.990 1.00 84.44 310 LYS A CA 1
ATOM 2419 C C . LYS A 1 310 ? -18.262 -18.255 -0.648 1.00 84.44 310 LYS A C 1
ATOM 2421 O O . LYS A 1 310 ? -17.083 -18.024 -0.907 1.00 84.44 310 LYS A O 1
ATOM 2426 N N . GLU A 1 311 ? -18.735 -19.363 -0.078 1.00 63.38 311 GLU A N 1
ATOM 2427 C CA . GLU A 1 311 ? -17.931 -20.578 0.147 1.00 63.38 311 GLU A CA 1
ATOM 2428 C C . GLU A 1 311 ? -17.297 -21.105 -1.149 1.00 63.38 311 GLU A C 1
ATOM 2430 O O . GLU A 1 311 ? -17.930 -20.956 -2.227 1.00 63.38 311 GLU A O 1
#

Organism: NCBI:txid1481914

Secondary structure (DSSP, 8-state):
-HHHHHHHHHHH--HHHHHHHHHHHHHHHTT-GGG---TT--------HHHHHHHHHHHHHHHHHHS--HHHHH---TTSTT--SSHHHHHHHTTT---HHHHHHHHHHHS-HHHHHHHHHHHHHHHHHHHHHHHHHHHHHHHHHGGGGTPPP-HHHHHHHHHHHHHHHHHHHHHHHHHHHHHHHT--HHHHHHHHHHHHHHH------HHHHHHHHHHHHHHHHHHHTTTTS---TT-TTPBTT--TT-----HHHHHHHHHS-B--HHHHHHHHH-HHHHSTT-S--------HHHHHHHHHHHTT---

InterPro domains:
  IPR002327 Cytochrome c, class IA/ IB [PR00604] (223-230)
  IPR002327 Cytochrome c, class IA/ IB [PR00604] (264-280)
  IPR002327 Cytochrome c, class IA/ IB [PR00604] (283-293)
  IPR002327 Cytochrome c, class IA/ IB [PR00604] (300-308)
  IPR002327 Cytochrome c, class IA/ IB [PTHR11961] (210-309)
  IPR009056 Cytochrome c-like domain [PS51007] (212-310)
  IPR036909 Cytochrome c-like domain superfamily [G3DSA:1.10.760.10] (173-308)
  IPR036909 Cytochrome c-like domain superfamily [SSF46626] (212-310)

pLDDT: mean 89.43, std 8.91, range [52.09, 98.38]

Foldseek 3Di:
DLLLVLLVVLVPDDPVRLVVLLVCVVCVVVVNNVVDDDPVPDDDDDDDPVVVVVVVVSVVVSSQLSNDDLVSQLDDDQCPLQPPDCVVVLCLLLVNPDDPVVVVVQLVVLADPVLVVLVVVLSVVLVVLVVVLSVLSSQLSVLSCCSNVVHDRDPVSNVVSVVSNVVSSVVNNVSVVVSVVVSVVPDDPVSVVSVVVVSCVSNDDDPQDPVSLQVLLVVVCVVVCVQQVDLNDDHLAVQAFAFFPDRPSHDDWWPQSVVVCVVVGTRHLVNQLVCQQAVCVVGPRGPPPHRHDNDSSSSVSNVSNSNVGHD

Radius of gyration: 24.67 Å; chains: 1; bounding box: 53×51×64 Å

Sequence (311 aa):
MIAETFGQIIQSLSNEQQQQLMRIREAHLEGKGQQLSLVNGNPKIKLGKEDKKELVNLAARLLSWSTGDEAFNDFEVVGKPSQHFGFVSLRLASNHGIKRGQVSKEVMSLLNEEQRQTLVLSAKSNIADFDDFLKQRAMLMRSLDEAQKGELIDSEKVVEYGREVGKLEARMTWDQAMAMLAVRESLSDEQSQALLALRSKYTLSEELSAQNSLDRGRQLYAQCALCHLSSSAPSLDSIVGRKVASDSGYSNYSAALVELSNRQPIWTEALLSEFIDSPKKLIPGTYMGYRGLSQAQDRQALIGYLKTLKE